Protein AF-A0A849ZXA5-F1 (afdb_monomer)

pLDDT: mean 73.69, std 18.21, range [30.47, 96.88]

Solvent-accessible surface area (backbone atoms only — not comparable to full-atom values): 19863 Å² total; per-residue (Å²): 129,68,71,66,57,56,57,54,51,54,56,53,50,53,57,48,53,52,49,52,54,53,53,62,67,62,65,43,74,65,60,56,51,53,50,54,64,71,66,57,73,83,80,83,83,85,84,90,90,90,86,86,89,88,87,89,85,89,88,73,92,74,79,79,48,75,75,51,51,68,59,58,77,55,70,88,80,72,82,86,89,81,89,79,83,90,78,82,86,82,83,77,88,85,88,86,74,91,83,82,44,68,64,59,52,50,52,52,51,48,53,52,51,52,50,53,53,49,52,54,48,51,54,63,60,70,66,47,58,62,62,52,49,52,51,52,50,52,54,49,55,52,53,50,51,52,51,51,53,51,40,53,54,49,50,58,47,48,55,51,50,51,52,54,54,57,61,48,50,58,60,48,54,52,49,45,53,48,51,54,51,50,51,53,51,45,52,51,49,53,56,51,50,52,54,50,45,54,54,48,39,72,78,39,79,83,80,58,61,63,49,58,45,47,49,53,50,48,54,56,57,51,73,72,57,84,82,89,67,53,63,68,51,49,53,50,51,50,51,50,30,53,53,60,58,48,44,62,60,50,44,51,48,44,43,64,71,47,48,45,48,42,51,62,34,41,62,26,89,47,67,91,54,6,48,52,48,40,52,50,46,47,46,44,66,67,46,44,50,57,48,52,55,49,44,51,51,51,52,50,50,51,52,47,45,44,65,73,46,52,49,55,51,50,54,51,51,51,52,52,53,52,52,51,55,50,51,54,51,54,55,60,68,74,73,115

Radius of gyration: 47.88 Å; Cα contacts (8 Å, |Δi|>4): 109; chains: 1; bounding box: 116×72×127 Å

Structure (mmCIF, N/CA/C/O backbone):
data_AF-A0A849ZXA5-F1
#
_entry.id   AF-A0A849ZXA5-F1
#
loop_
_atom_site.group_PDB
_atom_site.id
_atom_site.type_symbol
_atom_site.label_atom_id
_atom_site.label_alt_id
_atom_site.label_comp_id
_atom_site.label_asym_id
_atom_site.label_entity_id
_atom_site.label_seq_id
_atom_site.pdbx_PDB_ins_code
_atom_site.Cartn_x
_atom_site.Cartn_y
_atom_site.Cartn_z
_atom_site.occupancy
_atom_site.B_iso_or_equiv
_atom_site.auth_seq_id
_atom_site.auth_comp_id
_atom_site.auth_asym_id
_atom_site.auth_atom_id
_atom_site.pdbx_PDB_model_num
ATOM 1 N N . MET A 1 1 ? 55.926 25.623 -46.001 1.00 51.91 1 MET A N 1
ATOM 2 C CA . MET A 1 1 ? 55.152 25.669 -44.736 1.00 51.91 1 MET A CA 1
ATOM 3 C C . MET A 1 1 ? 54.055 24.598 -44.650 1.00 51.91 1 MET A C 1
ATOM 5 O O . MET A 1 1 ? 53.381 24.537 -43.635 1.00 51.91 1 MET A O 1
ATOM 9 N N . THR A 1 2 ? 53.883 23.727 -45.651 1.00 54.75 2 THR A N 1
ATOM 10 C CA . THR A 1 2 ? 52.867 22.655 -45.665 1.00 54.75 2 THR A CA 1
ATOM 11 C C . THR A 1 2 ? 53.341 21.336 -45.042 1.00 54.75 2 THR A C 1
ATOM 13 O O . THR A 1 2 ? 52.525 20.607 -44.497 1.00 54.75 2 THR A O 1
ATOM 16 N N . GLU A 1 3 ? 54.647 21.053 -45.029 1.00 53.00 3 GLU A N 1
ATOM 17 C CA . GLU A 1 3 ? 55.210 19.829 -44.420 1.00 53.00 3 GLU A CA 1
ATOM 18 C C . GLU A 1 3 ? 55.027 19.755 -42.896 1.00 53.00 3 GLU A C 1
ATOM 20 O O . GLU A 1 3 ? 54.815 18.681 -42.336 1.00 53.00 3 GLU A O 1
ATOM 25 N N . SER A 1 4 ? 55.045 20.901 -42.213 1.00 54.03 4 SER A N 1
ATOM 26 C CA . SER A 1 4 ? 54.938 20.955 -40.750 1.00 54.03 4 SER A CA 1
ATOM 27 C C . SER A 1 4 ? 53.525 20.651 -40.233 1.00 54.03 4 SER A C 1
ATOM 29 O O . SER A 1 4 ? 53.375 20.239 -39.087 1.00 54.03 4 SER A O 1
ATOM 31 N N . ALA A 1 5 ? 52.486 20.828 -41.059 1.00 55.75 5 ALA A N 1
ATOM 32 C CA . ALA A 1 5 ? 51.099 20.569 -40.665 1.00 55.75 5 ALA A CA 1
ATOM 33 C C . ALA A 1 5 ? 50.761 19.068 -40.683 1.00 55.75 5 ALA A C 1
ATOM 35 O O . ALA A 1 5 ? 50.070 18.580 -39.790 1.00 55.75 5 ALA A O 1
ATOM 36 N N . THR A 1 6 ? 51.304 18.325 -41.649 1.00 62.09 6 THR A N 1
ATOM 37 C CA . THR A 1 6 ? 51.084 16.877 -41.776 1.00 62.09 6 THR A CA 1
ATOM 38 C C . THR A 1 6 ? 51.811 16.100 -40.677 1.00 62.09 6 THR A C 1
ATOM 40 O O . THR A 1 6 ? 51.231 15.202 -40.073 1.00 62.09 6 THR A O 1
ATOM 43 N N . GLN A 1 7 ? 53.032 16.514 -40.312 1.00 62.12 7 GLN A N 1
ATOM 44 C CA . GLN A 1 7 ? 53.768 15.904 -39.195 1.00 62.12 7 GLN A CA 1
ATOM 45 C C . GLN A 1 7 ? 53.054 16.067 -37.842 1.00 62.12 7 GLN A C 1
ATOM 47 O O . GLN A 1 7 ? 53.111 15.171 -37.003 1.00 62.12 7 GLN A O 1
ATOM 52 N N . LEU A 1 8 ? 52.343 17.179 -37.626 1.00 50.12 8 LEU A N 1
ATOM 53 C CA . LEU A 1 8 ? 51.570 17.401 -36.398 1.00 50.12 8 LEU A CA 1
ATOM 54 C C . LEU A 1 8 ? 50.306 16.527 -36.322 1.00 50.12 8 LEU A C 1
ATOM 56 O O . LEU A 1 8 ? 49.910 16.129 -35.225 1.00 50.12 8 LEU A O 1
ATOM 60 N N . GLN A 1 9 ? 49.689 16.192 -37.460 1.00 67.50 9 GLN A N 1
ATOM 61 C CA . GLN A 1 9 ? 48.528 15.296 -37.498 1.00 67.50 9 GLN A CA 1
ATOM 62 C C . GLN A 1 9 ? 48.909 13.829 -37.259 1.00 67.50 9 GLN A C 1
ATOM 64 O O . GLN A 1 9 ? 48.212 13.141 -36.506 1.00 67.50 9 GLN A O 1
ATOM 69 N N . ASP A 1 10 ? 50.032 13.366 -37.812 1.00 69.25 10 ASP A N 1
ATOM 70 C CA . ASP A 1 10 ? 50.499 11.989 -37.603 1.00 69.25 10 ASP A CA 1
ATOM 71 C C . ASP A 1 10 ? 50.908 11.732 -36.144 1.00 69.25 10 ASP A C 1
ATOM 73 O O . ASP A 1 10 ? 50.522 10.714 -35.560 1.00 69.25 10 ASP A O 1
ATOM 77 N N . LEU A 1 11 ? 51.560 12.707 -35.498 1.00 66.75 11 LEU A N 1
ATOM 78 C CA . LEU A 1 11 ? 51.892 12.638 -34.069 1.00 66.75 11 LEU A CA 1
ATOM 79 C C . LEU A 1 11 ? 50.640 12.588 -33.175 1.00 66.75 11 LEU A C 1
ATOM 81 O O . LEU A 1 11 ? 50.609 11.871 -32.171 1.00 66.75 11 LEU A O 1
ATOM 85 N N . GLY A 1 12 ? 49.578 13.313 -33.544 1.00 78.50 12 GLY A N 1
ATOM 86 C CA . GLY A 1 12 ? 48.298 13.271 -32.831 1.00 78.50 12 GLY A CA 1
ATOM 87 C C . GLY A 1 12 ? 47.599 11.913 -32.942 1.00 78.50 12 GLY A C 1
ATOM 88 O O . GLY A 1 12 ? 47.017 11.427 -31.966 1.00 78.50 12 GLY A O 1
ATOM 89 N N . ARG A 1 13 ? 47.694 11.269 -34.111 1.00 73.62 13 ARG A N 1
ATOM 90 C CA . ARG A 1 13 ? 47.083 9.964 -34.382 1.00 73.62 13 ARG A CA 1
ATOM 91 C C . ARG A 1 13 ? 47.771 8.835 -33.619 1.00 73.62 13 ARG A C 1
ATOM 93 O O . ARG A 1 13 ? 47.081 8.029 -32.992 1.00 73.62 13 ARG A O 1
ATOM 100 N N . GLU A 1 14 ? 49.102 8.792 -33.606 1.00 80.06 14 GLU A N 1
ATOM 101 C CA . GLU A 1 14 ? 49.850 7.780 -32.844 1.00 80.06 14 GLU A CA 1
ATOM 102 C C . GLU A 1 14 ? 49.610 7.903 -31.334 1.00 80.06 14 GLU A C 1
ATOM 104 O O . GLU A 1 14 ? 49.386 6.898 -30.653 1.00 80.06 14 GLU A O 1
ATOM 109 N N . ALA A 1 15 ? 49.537 9.130 -30.809 1.00 78.81 15 ALA A N 1
ATOM 110 C CA . ALA A 1 15 ? 49.229 9.373 -29.399 1.00 78.81 15 ALA A CA 1
ATOM 111 C C . ALA A 1 15 ? 47.806 8.929 -29.001 1.00 78.81 15 ALA A C 1
ATOM 113 O O . ALA A 1 15 ? 47.553 8.574 -27.843 1.00 78.81 15 ALA A O 1
ATOM 114 N N . LEU A 1 16 ? 46.858 8.952 -29.943 1.00 70.00 16 LEU A N 1
ATOM 115 C CA . LEU A 1 16 ? 45.484 8.498 -29.728 1.00 70.00 16 LEU A CA 1
ATOM 116 C C . LEU A 1 16 ? 45.391 6.965 -29.784 1.00 70.00 16 LEU A C 1
ATOM 118 O O . LEU A 1 16 ? 44.787 6.359 -28.896 1.00 70.00 16 LEU A O 1
ATOM 122 N N . ILE A 1 17 ? 46.068 6.331 -30.747 1.00 77.38 17 ILE A N 1
ATOM 123 C CA . ILE A 1 17 ? 46.173 4.865 -30.846 1.00 77.38 17 ILE A CA 1
ATOM 124 C C . ILE A 1 17 ? 46.863 4.289 -29.602 1.00 77.38 17 ILE A C 1
ATOM 126 O O . ILE A 1 17 ? 46.383 3.308 -29.029 1.00 77.38 17 ILE A O 1
ATOM 130 N N . GLY A 1 18 ? 47.933 4.930 -29.121 1.00 84.44 18 GLY A N 1
ATOM 131 C CA . GLY A 1 18 ? 48.616 4.544 -27.886 1.00 84.44 18 GLY A CA 1
ATOM 132 C C . GLY A 1 18 ? 47.693 4.587 -26.664 1.00 84.44 18 GLY A C 1
ATOM 133 O O . GLY A 1 18 ? 47.656 3.634 -25.884 1.00 84.44 18 GLY A O 1
ATOM 134 N N . ARG A 1 19 ? 46.872 5.640 -26.534 1.00 70.56 19 ARG A N 1
ATOM 135 C CA . ARG A 1 19 ? 45.887 5.765 -25.445 1.00 70.56 19 ARG A CA 1
ATOM 136 C C . ARG A 1 19 ? 44.775 4.722 -25.517 1.00 70.56 19 ARG A C 1
ATOM 138 O O . ARG A 1 19 ? 44.443 4.146 -24.486 1.00 70.56 19 ARG A O 1
ATOM 145 N N . LEU A 1 20 ? 44.223 4.445 -26.699 1.00 69.81 20 LEU A N 1
ATOM 146 C CA . LEU A 1 20 ? 43.194 3.409 -26.864 1.00 69.81 20 LEU A CA 1
ATOM 147 C C . LEU A 1 20 ? 43.744 2.014 -26.558 1.00 69.81 20 LEU A C 1
ATOM 149 O O . LEU A 1 20 ? 43.102 1.239 -25.856 1.00 69.81 20 LEU A O 1
ATOM 153 N N . THR A 1 21 ? 44.964 1.721 -27.007 1.00 76.75 21 THR A N 1
ATOM 154 C CA . THR A 1 21 ? 45.622 0.430 -26.761 1.00 76.75 21 THR A CA 1
ATOM 155 C C . THR A 1 21 ? 45.953 0.239 -25.279 1.00 76.75 21 THR A C 1
ATOM 157 O O . THR A 1 21 ? 45.785 -0.855 -24.744 1.00 76.75 21 THR A O 1
ATOM 160 N N . ALA A 1 22 ? 46.373 1.303 -24.585 1.00 69.75 22 ALA A N 1
ATOM 161 C CA . ALA A 1 22 ? 46.591 1.280 -23.140 1.00 69.75 22 ALA A CA 1
ATOM 162 C C . ALA A 1 22 ? 45.277 1.096 -22.360 1.00 69.75 22 ALA A C 1
ATOM 164 O O . ALA A 1 22 ? 45.235 0.325 -21.407 1.00 69.75 22 ALA A O 1
ATOM 165 N N . ARG A 1 23 ? 44.188 1.742 -22.798 1.00 57.06 23 ARG A N 1
ATOM 166 C CA . ARG A 1 23 ? 42.865 1.633 -22.164 1.00 57.06 23 ARG A CA 1
ATOM 167 C C . ARG A 1 23 ? 42.228 0.256 -22.378 1.00 57.06 23 ARG A C 1
ATOM 169 O O . ARG A 1 23 ? 41.637 -0.281 -21.455 1.00 57.06 23 ARG A O 1
ATOM 176 N N . LEU A 1 24 ? 42.430 -0.351 -23.550 1.00 60.81 24 LEU A N 1
ATOM 177 C CA . LEU A 1 24 ? 42.014 -1.729 -23.844 1.00 60.81 24 LEU A CA 1
ATOM 178 C C . LEU A 1 24 ? 42.812 -2.783 -23.063 1.00 60.81 24 LEU A C 1
ATOM 180 O O . LEU A 1 24 ? 42.307 -3.874 -22.834 1.00 60.81 24 LEU A O 1
ATOM 184 N N . ARG A 1 25 ? 44.046 -2.471 -22.649 1.00 60.84 25 ARG A N 1
ATOM 185 C CA . ARG A 1 25 ? 44.849 -3.334 -21.765 1.00 60.84 25 ARG A CA 1
ATOM 186 C C . ARG A 1 25 ? 44.498 -3.190 -20.283 1.00 60.84 25 ARG A C 1
ATOM 188 O O . ARG A 1 25 ? 44.873 -4.062 -19.513 1.00 60.84 25 ARG A O 1
ATOM 195 N N . LEU A 1 26 ? 43.824 -2.103 -19.905 1.00 52.78 26 LEU A N 1
ATOM 196 C CA . LEU A 1 26 ? 43.366 -1.828 -18.539 1.00 52.78 26 LEU A CA 1
ATOM 197 C C . LEU A 1 26 ? 41.954 -2.357 -18.249 1.00 52.78 26 LEU A C 1
ATOM 199 O O . LEU A 1 26 ? 41.560 -2.351 -17.089 1.00 52.78 26 LEU A O 1
ATOM 203 N N . LEU A 1 27 ? 41.208 -2.815 -19.265 1.00 57.53 27 LEU A N 1
ATOM 204 C CA . LEU A 1 27 ? 40.002 -3.623 -19.055 1.00 57.53 27 LEU A CA 1
ATOM 205 C C . LEU A 1 27 ? 40.453 -4.997 -18.540 1.00 57.53 27 LEU A C 1
ATOM 207 O O . LEU A 1 27 ? 40.819 -5.884 -19.313 1.00 57.53 27 LEU A O 1
ATOM 211 N N . ASP A 1 28 ? 40.544 -5.092 -17.221 1.00 62.12 28 ASP A N 1
ATOM 212 C CA . ASP A 1 28 ? 41.138 -6.201 -16.487 1.00 62.12 28 ASP A CA 1
ATOM 213 C C . ASP A 1 28 ? 40.241 -7.449 -16.547 1.00 62.12 28 ASP A C 1
ATOM 215 O O . ASP A 1 28 ? 39.010 -7.353 -16.591 1.00 62.12 28 ASP A O 1
ATOM 219 N N . ASP A 1 29 ? 40.843 -8.640 -16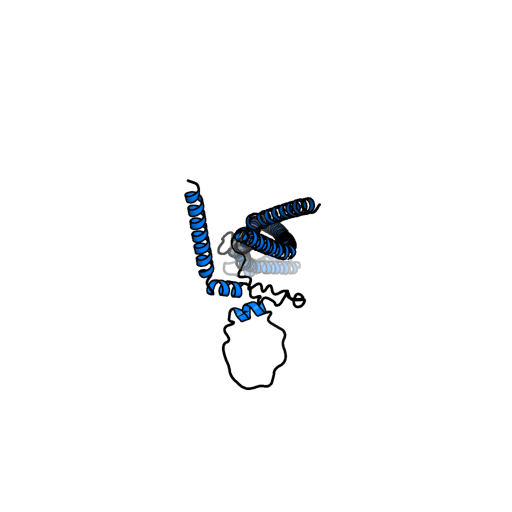.501 1.00 56.28 29 ASP A N 1
ATOM 220 C CA . ASP A 1 29 ? 40.113 -9.921 -16.523 1.00 56.28 29 ASP A CA 1
ATOM 221 C C . ASP A 1 29 ? 39.142 -10.038 -15.321 1.00 56.28 29 ASP A C 1
ATOM 223 O O . ASP A 1 29 ? 38.147 -10.766 -15.371 1.00 56.28 29 ASP A O 1
ATOM 227 N N . ALA A 1 30 ? 39.379 -9.251 -14.265 1.00 53.09 30 ALA A N 1
ATOM 228 C CA . ALA A 1 30 ? 38.501 -9.099 -13.108 1.00 53.09 30 ALA A CA 1
ATOM 229 C C . ALA A 1 30 ? 37.166 -8.395 -13.429 1.00 53.09 30 ALA A C 1
ATOM 231 O O . ALA A 1 30 ? 36.128 -8.791 -12.894 1.00 53.09 30 ALA A O 1
ATOM 232 N N . GLU A 1 31 ? 37.153 -7.390 -14.314 1.00 59.12 31 GLU A N 1
ATOM 233 C CA . GLU A 1 31 ? 35.910 -6.715 -14.723 1.00 59.12 31 GLU A CA 1
ATOM 234 C C . GLU A 1 31 ? 35.068 -7.616 -15.633 1.00 59.12 31 GLU A C 1
ATOM 236 O O . GLU A 1 31 ? 33.840 -7.647 -15.519 1.00 59.12 31 GLU A O 1
ATOM 241 N N . LEU A 1 32 ? 35.725 -8.420 -16.477 1.00 57.72 32 LEU A N 1
ATOM 242 C CA . LEU A 1 32 ? 35.068 -9.433 -17.305 1.00 57.72 32 LEU A CA 1
ATOM 243 C C . LEU A 1 32 ? 34.464 -10.561 -16.453 1.00 57.72 32 LEU A C 1
ATOM 245 O O . LEU A 1 32 ? 33.323 -10.957 -16.694 1.00 57.72 32 LEU A O 1
ATOM 249 N N . ALA A 1 33 ? 35.163 -11.012 -15.407 1.00 69.25 33 ALA A N 1
ATOM 250 C CA . ALA A 1 33 ? 34.633 -11.988 -14.453 1.00 69.25 33 ALA A CA 1
ATOM 251 C C . ALA A 1 33 ? 33.444 -11.435 -13.642 1.00 69.25 33 ALA A C 1
ATOM 253 O O . ALA A 1 33 ? 32.471 -12.149 -13.390 1.00 69.25 33 ALA A O 1
ATOM 254 N N . ALA A 1 34 ? 33.478 -10.151 -13.270 1.00 63.38 34 ALA A N 1
ATOM 255 C CA . ALA A 1 34 ? 32.364 -9.494 -12.585 1.00 63.38 34 ALA A CA 1
ATOM 256 C C . ALA A 1 34 ? 31.115 -9.372 -13.481 1.00 63.38 34 ALA A C 1
ATOM 258 O O . ALA A 1 34 ? 29.988 -9.526 -13.003 1.00 63.38 34 ALA A O 1
ATOM 259 N N . LEU A 1 35 ? 31.308 -9.143 -14.784 1.00 60.19 35 LEU A N 1
ATOM 260 C CA . LEU A 1 35 ? 30.239 -9.108 -15.787 1.00 60.19 35 LEU A CA 1
ATOM 261 C C . LEU A 1 35 ? 29.618 -10.491 -16.030 1.00 60.19 35 LEU A C 1
ATOM 263 O O . LEU A 1 35 ? 28.394 -10.602 -16.135 1.00 60.19 35 LEU A O 1
ATOM 267 N N . GLU A 1 36 ? 30.429 -11.549 -16.054 1.00 69.88 36 GLU A N 1
ATOM 268 C CA . GLU A 1 36 ? 29.955 -12.934 -16.191 1.00 69.88 36 GLU A CA 1
ATOM 269 C C . GLU A 1 36 ? 29.162 -13.392 -14.955 1.00 69.88 36 GLU A C 1
ATOM 271 O O . GLU A 1 36 ? 28.100 -14.005 -15.079 1.00 69.88 36 GLU A O 1
ATOM 276 N N . LEU A 1 37 ? 29.603 -13.012 -13.750 1.00 70.69 37 LEU A N 1
ATOM 277 C CA . LEU A 1 37 ? 28.881 -13.323 -12.513 1.00 70.69 37 LEU A CA 1
ATOM 278 C C . LEU A 1 37 ? 27.504 -12.639 -12.455 1.00 70.69 37 LEU A C 1
ATOM 280 O O . LEU A 1 37 ? 26.548 -13.208 -11.932 1.00 70.69 37 LEU A O 1
ATOM 284 N N . ARG A 1 38 ? 27.397 -11.423 -13.007 1.00 63.12 38 ARG A N 1
ATOM 285 C CA . ARG A 1 38 ? 26.174 -10.605 -12.985 1.00 63.12 38 ARG A CA 1
ATOM 286 C C . ARG A 1 38 ? 25.167 -10.986 -14.079 1.00 63.12 38 ARG A C 1
ATOM 288 O O . ARG A 1 38 ? 23.991 -10.660 -13.955 1.00 63.12 38 ARG A O 1
ATOM 295 N N . THR A 1 39 ? 25.607 -11.681 -15.129 1.00 65.94 39 THR A N 1
ATOM 296 C CA . THR A 1 39 ? 24.760 -12.114 -16.259 1.00 65.94 39 THR A CA 1
ATOM 297 C C . THR A 1 39 ? 24.349 -13.583 -16.192 1.00 65.94 39 THR A C 1
ATOM 299 O O . THR A 1 39 ? 23.534 -14.032 -17.000 1.00 65.94 39 THR A O 1
ATOM 302 N N . ARG A 1 40 ? 24.856 -14.341 -15.212 1.00 60.16 40 ARG A N 1
ATOM 303 C CA . ARG A 1 40 ? 24.471 -15.737 -15.006 1.00 60.16 40 ARG A CA 1
ATOM 304 C C . ARG A 1 40 ? 23.007 -15.819 -14.537 1.00 60.16 40 ARG A C 1
ATOM 306 O O . ARG A 1 40 ? 22.690 -15.292 -13.471 1.00 60.16 40 ARG A O 1
ATOM 313 N N . PRO A 1 41 ? 22.105 -16.483 -15.285 1.00 48.47 41 PRO A N 1
ATOM 314 C CA . PRO A 1 41 ? 20.722 -16.649 -14.851 1.00 48.47 41 PRO A CA 1
ATOM 315 C C . PRO A 1 41 ? 20.662 -17.517 -13.581 1.00 48.47 41 PRO A C 1
ATOM 317 O O . PRO A 1 41 ? 21.483 -18.433 -13.434 1.00 48.47 41 PRO A O 1
ATOM 320 N N . PRO A 1 42 ? 19.712 -17.269 -12.658 1.00 49.31 42 PRO A N 1
ATOM 321 C CA . PRO A 1 42 ? 19.546 -18.106 -11.479 1.00 49.31 42 PRO A CA 1
ATOM 322 C C . PRO A 1 42 ? 19.210 -19.530 -11.925 1.00 49.31 42 PRO A C 1
ATOM 324 O O . PRO A 1 42 ? 18.270 -19.753 -12.690 1.00 49.31 42 PRO A O 1
ATOM 327 N N . ALA A 1 43 ? 20.014 -20.495 -11.477 1.00 46.50 43 ALA A N 1
ATOM 328 C CA . ALA A 1 43 ? 19.772 -21.902 -11.742 1.00 46.50 43 ALA A CA 1
ATOM 329 C C . ALA A 1 43 ? 18.402 -22.280 -11.166 1.00 46.50 43 ALA A C 1
ATOM 331 O O . ALA A 1 43 ? 18.181 -22.181 -9.959 1.00 46.50 43 ALA A O 1
ATOM 332 N N . LEU A 1 44 ? 17.480 -22.685 -12.040 1.00 42.06 44 LEU A N 1
ATOM 333 C CA . LEU A 1 44 ? 16.189 -23.225 -11.640 1.00 42.06 44 LEU A CA 1
ATOM 334 C C . LEU A 1 44 ? 16.434 -24.507 -10.841 1.00 42.06 44 LEU A C 1
ATOM 336 O O . LEU A 1 44 ? 16.851 -25.531 -11.382 1.00 42.06 44 LEU A O 1
ATOM 340 N N . ALA A 1 45 ? 16.204 -24.422 -9.535 1.00 43.84 45 ALA A N 1
ATOM 341 C CA . ALA A 1 45 ? 16.116 -25.575 -8.665 1.00 43.84 45 ALA A CA 1
ATOM 342 C C . ALA A 1 45 ? 14.813 -26.333 -8.965 1.00 43.84 45 ALA A C 1
ATOM 344 O O . ALA A 1 45 ? 13.730 -25.759 -8.878 1.00 43.84 45 ALA A O 1
ATOM 345 N N . GLY A 1 46 ? 14.938 -27.630 -9.257 1.00 39.41 46 GLY A N 1
ATOM 346 C CA . GLY A 1 46 ? 13.873 -28.611 -9.042 1.00 39.41 46 GLY A CA 1
ATOM 347 C C . GLY A 1 46 ? 13.282 -29.269 -10.290 1.00 39.41 46 GLY A C 1
ATOM 348 O O . GLY A 1 46 ? 12.283 -28.804 -10.824 1.00 39.41 46 GLY A O 1
ATOM 349 N N . SER A 1 47 ? 13.831 -30.427 -10.666 1.00 34.41 47 SER A N 1
ATOM 350 C CA . SER A 1 47 ? 13.032 -31.633 -10.939 1.00 34.41 47 SER A CA 1
ATOM 351 C C . SER A 1 47 ? 13.951 -32.858 -10.954 1.00 34.41 47 SER A C 1
ATOM 353 O O . SER A 1 47 ? 14.887 -32.938 -11.745 1.00 34.41 47 SER A O 1
ATOM 355 N N . ASP A 1 48 ? 13.666 -33.782 -10.043 1.00 39.44 48 ASP A N 1
ATOM 356 C CA . ASP A 1 48 ? 14.441 -34.964 -9.668 1.00 39.44 48 ASP A CA 1
ATOM 357 C C . ASP A 1 48 ? 14.477 -36.117 -10.691 1.00 39.44 48 ASP A C 1
ATOM 359 O O . ASP A 1 48 ? 13.575 -36.280 -11.512 1.00 39.44 48 ASP A O 1
ATOM 363 N N . ALA A 1 49 ? 15.478 -36.985 -10.457 1.00 37.44 49 ALA A N 1
ATOM 364 C CA . ALA A 1 49 ? 15.451 -38.459 -10.503 1.00 37.44 49 ALA A CA 1
ATOM 365 C C . ALA A 1 49 ? 16.259 -39.167 -11.615 1.00 37.44 49 ALA A C 1
ATOM 367 O O . ALA A 1 49 ? 15.739 -39.466 -12.685 1.00 37.44 49 ALA A O 1
ATOM 368 N N . ALA A 1 50 ? 17.515 -39.534 -11.297 1.00 34.56 50 ALA A N 1
ATOM 369 C CA . ALA A 1 50 ? 18.015 -40.927 -11.216 1.00 34.56 50 ALA A CA 1
ATOM 370 C C . ALA A 1 50 ? 19.567 -40.993 -11.224 1.00 34.56 50 ALA A C 1
ATOM 372 O O . ALA A 1 50 ? 20.218 -40.497 -12.136 1.00 34.56 50 ALA A O 1
ATOM 373 N N . SER A 1 51 ? 20.150 -41.668 -10.228 1.00 35.44 51 SER A N 1
ATOM 374 C CA . SER A 1 51 ? 21.574 -42.059 -10.098 1.00 35.44 51 SER A CA 1
ATOM 375 C C . SER A 1 51 ? 21.639 -43.562 -9.751 1.00 35.44 51 SER A C 1
ATOM 377 O O . SER A 1 51 ? 20.637 -44.060 -9.234 1.00 35.44 51 SER A O 1
ATOM 379 N N . PRO A 1 52 ? 22.796 -44.269 -9.777 1.00 65.69 52 PRO A N 1
ATOM 380 C CA . PRO A 1 52 ? 23.992 -44.222 -10.645 1.00 65.69 52 PRO A CA 1
ATOM 381 C C . PRO A 1 52 ? 24.418 -45.668 -11.098 1.00 65.69 52 PRO A C 1
ATOM 383 O O . PRO A 1 52 ? 23.628 -46.599 -10.938 1.00 65.69 52 PRO A O 1
ATOM 386 N N . PRO A 1 53 ? 25.637 -45.918 -11.645 1.00 42.53 53 PRO A N 1
ATOM 387 C CA . PRO A 1 53 ? 26.752 -46.265 -10.742 1.00 42.53 53 PRO A CA 1
ATOM 388 C C . PRO A 1 53 ? 28.155 -45.704 -11.132 1.00 42.53 53 PRO A C 1
ATOM 390 O O . PRO A 1 53 ? 28.341 -45.248 -12.259 1.00 42.53 53 PRO A O 1
ATOM 393 N N . PRO A 1 54 ? 29.144 -45.739 -10.201 1.00 55.88 54 PRO A N 1
ATOM 394 C CA . PRO A 1 54 ? 30.510 -45.181 -10.334 1.00 55.88 54 PRO A CA 1
ATOM 395 C C . PRO A 1 54 ? 31.599 -46.309 -10.300 1.00 55.88 54 PRO A C 1
ATOM 397 O O . PRO A 1 54 ? 31.202 -47.470 -10.423 1.00 55.88 54 PRO A O 1
ATOM 400 N N . PRO A 1 55 ? 32.920 -46.092 -10.026 1.00 60.91 55 PRO A N 1
ATOM 401 C CA . PRO A 1 55 ? 33.761 -44.873 -9.995 1.00 60.91 55 PRO A CA 1
ATOM 402 C C . PRO A 1 55 ? 35.149 -44.970 -10.719 1.00 60.91 55 PRO A C 1
ATOM 404 O O . PRO A 1 55 ? 35.648 -46.055 -11.006 1.00 60.91 55 PRO A O 1
ATOM 407 N N . SER A 1 56 ? 35.814 -43.797 -10.810 1.00 40.00 56 SER A N 1
ATOM 408 C CA . SER A 1 56 ? 37.284 -43.524 -10.761 1.00 40.00 56 SER A CA 1
ATOM 409 C C . SER A 1 56 ? 38.102 -43.382 -12.068 1.00 40.00 56 SER A C 1
ATOM 411 O O . SER A 1 56 ? 37.845 -44.102 -13.026 1.00 40.00 56 SER A O 1
ATOM 413 N N . PRO A 1 57 ? 39.232 -42.622 -12.061 1.00 46.91 57 PRO A N 1
ATOM 414 C CA . PRO A 1 57 ? 39.466 -41.300 -11.444 1.00 46.91 57 PRO A CA 1
ATOM 415 C C . PRO A 1 57 ? 40.293 -40.308 -12.328 1.00 46.91 57 PRO A C 1
ATOM 417 O O . PRO A 1 57 ? 40.938 -40.701 -13.293 1.00 46.91 57 PRO A O 1
ATOM 420 N N . ALA A 1 58 ? 40.365 -39.051 -11.858 1.00 33.88 58 ALA A N 1
ATOM 421 C CA . ALA A 1 58 ? 41.433 -38.041 -12.036 1.00 33.88 58 ALA A CA 1
ATOM 422 C C . ALA A 1 58 ? 41.411 -37.017 -13.207 1.00 33.88 58 ALA A C 1
ATOM 424 O O . ALA A 1 58 ? 41.142 -37.335 -14.359 1.00 33.88 58 ALA A O 1
ATOM 425 N N . HIS A 1 59 ? 41.850 -35.800 -12.823 1.00 33.97 59 HIS A N 1
ATOM 426 C CA . HIS A 1 59 ? 42.148 -34.559 -13.570 1.00 33.97 59 HIS A CA 1
ATOM 427 C C . HIS A 1 59 ? 40.929 -33.652 -13.810 1.00 33.97 59 HIS A C 1
ATOM 429 O O . HIS A 1 59 ? 39.952 -34.061 -14.413 1.00 33.97 59 HIS A O 1
ATOM 435 N N . GLY A 1 60 ? 40.863 -32.410 -13.335 1.00 33.75 60 GLY A N 1
ATOM 436 C CA . GLY A 1 60 ? 41.892 -31.418 -13.028 1.00 33.75 60 GLY A CA 1
ATOM 437 C C . GLY A 1 60 ? 41.323 -30.077 -13.507 1.00 33.75 60 GLY A C 1
ATOM 438 O O . GLY A 1 60 ? 40.780 -30.014 -14.607 1.00 33.75 60 GLY A O 1
ATOM 439 N N . GLU A 1 61 ? 41.352 -29.050 -12.660 1.00 45.28 61 GLU A N 1
ATOM 440 C CA . GLU A 1 61 ? 40.760 -27.731 -12.908 1.00 45.28 61 GLU A CA 1
ATOM 441 C C . GLU A 1 61 ? 41.190 -27.150 -14.264 1.00 45.28 61 GLU A C 1
ATOM 443 O O . GLU A 1 61 ? 42.355 -26.827 -14.492 1.00 45.28 61 GLU A O 1
ATOM 448 N N . GLY A 1 62 ? 40.231 -27.018 -15.181 1.00 36.81 62 GLY A N 1
ATOM 449 C CA . GLY A 1 62 ? 40.422 -26.348 -16.458 1.00 36.81 62 GLY A CA 1
ATOM 450 C C . GLY A 1 62 ? 39.955 -24.903 -16.363 1.00 36.81 62 GLY A C 1
ATOM 451 O O . GLY A 1 62 ? 38.772 -24.630 -16.551 1.00 36.81 62 GLY A O 1
ATOM 452 N N . MET A 1 63 ? 40.878 -23.972 -16.110 1.00 44.19 63 MET A N 1
ATOM 453 C CA . MET A 1 63 ? 40.662 -22.569 -16.463 1.00 44.19 63 MET A CA 1
ATOM 454 C C . MET A 1 63 ? 40.349 -22.493 -17.961 1.00 44.19 63 MET A C 1
ATOM 456 O O . MET A 1 63 ? 41.157 -22.892 -18.805 1.00 44.19 63 MET A O 1
ATOM 460 N N . VAL A 1 64 ? 39.163 -21.984 -18.290 1.00 46.69 64 VAL A N 1
ATOM 461 C CA . VAL A 1 64 ? 38.735 -21.727 -19.665 1.00 46.69 64 VAL A CA 1
ATOM 462 C C . VAL A 1 64 ? 39.627 -20.617 -20.217 1.00 46.69 64 VAL A C 1
ATOM 464 O O . VAL A 1 64 ? 39.451 -19.438 -19.934 1.00 46.69 64 VAL A O 1
ATOM 467 N N . THR A 1 65 ? 40.640 -20.993 -20.993 1.00 57.69 65 THR A N 1
ATOM 468 C CA . THR A 1 65 ? 41.504 -20.028 -21.682 1.00 57.69 65 THR A CA 1
ATOM 469 C C . THR A 1 65 ? 40.695 -19.287 -22.752 1.00 57.69 65 THR A C 1
ATOM 471 O O . THR A 1 65 ? 39.796 -19.863 -23.363 1.00 57.69 65 THR A O 1
ATOM 474 N N . ARG A 1 66 ? 41.046 -18.023 -23.045 1.00 48.53 66 ARG A N 1
ATOM 475 C CA . ARG A 1 66 ? 40.426 -17.138 -24.068 1.00 48.53 66 ARG A CA 1
ATOM 476 C C . ARG A 1 66 ? 39.995 -17.830 -25.378 1.00 48.53 66 ARG A C 1
ATOM 478 O O . ARG A 1 66 ? 39.008 -17.435 -25.988 1.00 48.53 66 ARG A O 1
ATOM 485 N N . ARG A 1 67 ? 40.715 -18.869 -25.825 1.00 50.88 67 ARG A N 1
ATOM 486 C CA . ARG A 1 67 ? 40.401 -19.652 -27.041 1.00 50.88 67 ARG A CA 1
ATOM 487 C C . ARG A 1 67 ? 39.185 -20.575 -26.912 1.00 50.88 67 ARG A C 1
ATOM 489 O O . ARG A 1 67 ? 38.584 -20.916 -27.925 1.00 50.88 67 ARG A O 1
ATOM 496 N N . GLN A 1 68 ? 38.842 -20.993 -25.702 1.00 52.09 68 GLN A N 1
ATOM 497 C CA . GLN A 1 68 ? 37.702 -21.859 -25.426 1.00 52.09 68 GLN A CA 1
ATOM 498 C C . GLN A 1 68 ? 36.435 -21.026 -25.173 1.00 52.09 68 GLN A C 1
ATOM 500 O O . GLN A 1 68 ? 35.380 -21.404 -25.666 1.00 52.09 68 GLN A O 1
ATOM 505 N N . PHE A 1 69 ? 36.572 -19.821 -24.598 1.00 47.91 69 PHE A N 1
ATOM 506 C CA . PHE A 1 69 ? 35.491 -18.826 -24.510 1.00 47.91 69 PHE A CA 1
ATOM 507 C C . PHE A 1 69 ? 35.042 -18.314 -25.892 1.00 47.91 69 PHE A C 1
ATOM 509 O O . PHE A 1 69 ? 33.849 -18.274 -26.182 1.00 47.91 69 PHE A O 1
ATOM 516 N N . LEU A 1 70 ? 35.986 -18.035 -26.802 1.00 49.84 70 LEU A N 1
ATOM 517 C CA . LEU A 1 70 ? 35.668 -17.655 -28.190 1.00 49.84 70 LEU A CA 1
ATOM 518 C C . LEU A 1 70 ? 35.083 -18.802 -29.034 1.00 49.84 70 LEU A C 1
ATOM 520 O O . LEU A 1 70 ? 34.571 -18.559 -30.122 1.00 49.84 70 LEU A O 1
ATOM 524 N N . ARG A 1 71 ? 35.140 -20.051 -28.553 1.00 47.75 71 ARG A N 1
ATOM 525 C CA . ARG A 1 71 ? 34.462 -21.192 -29.188 1.00 47.75 71 ARG A CA 1
ATOM 526 C C . ARG A 1 71 ? 33.047 -21.409 -28.657 1.00 47.75 71 ARG A C 1
ATOM 528 O O . ARG A 1 71 ? 32.217 -21.918 -29.400 1.00 47.75 71 ARG A O 1
ATOM 535 N N . THR A 1 72 ? 32.756 -21.025 -27.415 1.00 45.75 72 THR A N 1
ATOM 536 C CA . THR A 1 72 ? 31.438 -21.232 -26.792 1.00 45.75 72 THR A CA 1
ATOM 537 C C . THR A 1 72 ? 30.481 -20.050 -26.959 1.00 45.75 72 THR A C 1
ATOM 539 O O . THR A 1 72 ? 29.273 -20.265 -26.959 1.00 45.75 72 THR A O 1
ATOM 542 N N . SER A 1 73 ? 30.968 -18.825 -27.192 1.00 43.69 73 SER A N 1
ATOM 543 C CA . SER A 1 73 ? 30.106 -17.665 -27.503 1.00 43.69 73 SER A CA 1
ATOM 544 C C . SER A 1 73 ? 29.616 -17.604 -28.961 1.00 43.69 73 SER A C 1
ATOM 546 O O . SER A 1 73 ? 28.823 -16.735 -29.310 1.00 43.69 73 SER A O 1
ATOM 548 N N . LEU A 1 74 ? 29.990 -18.579 -29.795 1.00 44.28 74 LEU A N 1
ATOM 549 C CA . LEU A 1 74 ? 29.414 -18.829 -31.126 1.00 44.28 74 LEU A CA 1
ATOM 550 C C . LEU A 1 74 ? 28.305 -19.905 -31.088 1.00 44.28 74 LEU A C 1
ATOM 552 O O . LEU A 1 74 ? 28.100 -20.631 -32.056 1.00 44.28 74 LEU A O 1
ATOM 556 N N . GLY A 1 75 ? 27.607 -20.043 -29.955 1.00 43.47 75 GLY A N 1
ATOM 557 C CA . GLY A 1 75 ? 26.690 -21.157 -29.679 1.00 43.47 75 GLY A CA 1
ATOM 558 C C . GLY A 1 75 ? 25.188 -20.918 -29.883 1.00 43.47 75 GLY A C 1
ATOM 559 O O . GLY A 1 75 ? 24.437 -21.883 -29.801 1.00 43.47 75 GLY A O 1
ATOM 560 N N . VAL A 1 76 ? 24.713 -19.693 -30.156 1.00 41.88 76 VAL A N 1
ATOM 561 C CA . VAL A 1 76 ? 23.268 -19.425 -30.418 1.00 41.88 76 VAL A CA 1
ATOM 562 C C . VAL A 1 76 ? 23.033 -18.610 -31.705 1.00 41.88 76 VAL A C 1
ATOM 564 O O . VAL A 1 76 ? 21.936 -18.148 -31.983 1.00 41.88 76 VAL A O 1
ATOM 567 N N . GLY A 1 77 ? 24.038 -18.485 -32.573 1.00 36.72 77 GLY A N 1
ATOM 568 C CA . GLY A 1 77 ? 23.883 -17.727 -33.821 1.00 36.72 77 GLY A CA 1
ATOM 569 C C . GLY A 1 77 ? 24.878 -18.084 -34.914 1.00 36.72 77 GLY A C 1
ATOM 570 O O . GLY A 1 77 ? 25.292 -17.209 -35.660 1.00 36.72 77 GLY A O 1
ATOM 571 N N . ALA A 1 78 ? 25.293 -19.349 -34.996 1.00 34.59 78 ALA A N 1
ATOM 572 C CA . ALA A 1 78 ? 26.130 -19.848 -36.082 1.00 34.59 78 ALA A CA 1
ATOM 573 C C . ALA A 1 78 ? 25.443 -21.037 -36.764 1.00 34.59 78 ALA A C 1
ATOM 575 O O . ALA A 1 78 ? 25.814 -22.194 -36.575 1.00 34.59 78 ALA A O 1
ATOM 576 N N . LEU A 1 79 ? 24.435 -20.739 -37.583 1.00 37.12 79 LEU A N 1
ATOM 577 C CA . LEU A 1 79 ? 24.052 -21.607 -38.690 1.00 37.12 79 LEU A CA 1
ATOM 578 C C . LEU A 1 79 ? 24.274 -20.841 -39.990 1.00 37.12 79 LEU A C 1
ATOM 580 O O . LEU A 1 79 ? 23.530 -19.927 -40.322 1.00 37.12 79 LEU A O 1
ATOM 584 N N . GLY A 1 80 ? 25.313 -21.267 -40.706 1.00 34.25 80 GLY A N 1
ATOM 585 C CA . GLY A 1 80 ? 25.592 -20.882 -42.082 1.00 34.25 80 GLY A CA 1
ATOM 586 C C . GLY A 1 80 ? 26.587 -19.740 -42.204 1.00 34.25 80 GLY A C 1
ATOM 587 O O . GLY A 1 80 ? 26.196 -18.589 -42.169 1.00 34.25 80 GLY A O 1
ATOM 588 N N . LEU A 1 81 ? 27.870 -20.074 -42.358 1.00 36.25 81 LEU A N 1
ATOM 589 C CA . LEU A 1 81 ? 28.718 -19.645 -43.480 1.00 36.25 81 LEU A CA 1
ATOM 590 C C . LEU A 1 81 ? 30.116 -20.254 -43.283 1.00 36.25 81 LEU A C 1
ATOM 592 O O . LEU A 1 81 ? 31.104 -19.590 -42.984 1.00 36.25 81 LEU A O 1
ATOM 596 N N . ALA A 1 82 ? 30.189 -21.569 -43.466 1.00 43.22 82 ALA A N 1
ATOM 597 C CA . ALA A 1 82 ? 31.404 -22.207 -43.937 1.00 43.22 82 ALA A CA 1
ATOM 598 C C . ALA A 1 82 ? 31.064 -22.907 -45.256 1.00 43.22 82 ALA A C 1
ATOM 600 O O . ALA A 1 82 ? 30.006 -23.514 -45.373 1.00 43.22 82 ALA A O 1
ATOM 601 N N . THR A 1 83 ? 32.006 -22.805 -46.195 1.00 44.72 83 THR A N 1
ATOM 602 C CA . THR A 1 83 ? 32.102 -23.460 -47.510 1.00 44.72 83 THR A CA 1
ATOM 603 C C . THR A 1 83 ? 31.361 -22.830 -48.695 1.00 44.72 83 THR A C 1
ATOM 605 O O . THR A 1 83 ? 30.341 -23.346 -49.126 1.00 44.72 83 THR A O 1
ATOM 608 N N . THR A 1 84 ? 32.000 -21.845 -49.338 1.00 35.12 84 THR A N 1
ATOM 609 C CA . THR A 1 84 ? 32.345 -21.936 -50.774 1.00 35.12 84 THR A CA 1
ATOM 610 C C . THR A 1 84 ? 33.589 -21.092 -51.083 1.00 35.12 84 THR A C 1
ATOM 612 O O . THR A 1 84 ? 33.579 -19.895 -50.835 1.00 35.12 84 THR A O 1
ATOM 615 N N . ALA A 1 85 ? 34.631 -21.757 -51.603 1.00 33.56 85 ALA A N 1
ATOM 616 C CA . ALA A 1 85 ? 35.719 -21.272 -52.471 1.00 33.56 85 ALA A CA 1
ATOM 617 C C . ALA A 1 85 ? 36.281 -19.853 -52.202 1.00 33.56 85 ALA A C 1
ATOM 619 O O . ALA A 1 85 ? 35.655 -18.844 -52.478 1.00 33.56 85 ALA A O 1
ATOM 620 N N . GLY A 1 86 ? 37.504 -19.689 -51.704 1.00 36.00 86 GLY A N 1
ATOM 621 C CA . GLY A 1 86 ? 38.699 -20.085 -52.443 1.00 36.00 86 GLY A CA 1
ATOM 622 C C . GLY A 1 86 ? 39.126 -18.991 -53.424 1.00 36.00 86 GLY A C 1
ATOM 623 O O . GLY A 1 86 ? 39.014 -19.193 -54.621 1.00 36.00 86 GLY A O 1
ATOM 624 N N . VAL A 1 87 ? 39.656 -17.868 -52.928 1.00 30.47 87 VAL A N 1
ATOM 625 C CA . VAL A 1 87 ? 40.624 -17.056 -53.682 1.00 30.47 87 VAL A CA 1
ATOM 626 C C . VAL A 1 87 ? 41.676 -16.555 -52.698 1.00 30.47 87 VAL A C 1
ATOM 628 O O . VAL A 1 87 ? 41.507 -15.548 -52.016 1.00 30.47 87 VAL A O 1
ATOM 631 N N . GLY A 1 88 ? 42.768 -17.309 -52.593 1.00 35.81 88 GLY A N 1
ATOM 632 C CA . GLY A 1 88 ? 44.020 -16.761 -52.100 1.00 35.81 88 GLY A CA 1
ATOM 633 C C . GLY A 1 88 ? 44.586 -15.834 -53.168 1.00 35.81 88 GLY A C 1
ATOM 634 O O . GLY A 1 88 ? 44.777 -16.259 -54.303 1.00 35.81 88 GLY A O 1
ATOM 635 N N . TYR A 1 89 ? 44.873 -14.585 -52.815 1.00 38.97 89 TYR A N 1
ATOM 636 C CA . TYR A 1 89 ? 45.740 -13.750 -53.638 1.00 38.97 89 TYR A CA 1
ATOM 637 C C . TYR A 1 89 ? 47.173 -13.889 -53.136 1.00 38.97 89 TYR A C 1
ATOM 639 O O . TYR A 1 89 ? 47.628 -13.178 -52.244 1.00 38.97 89 TYR A O 1
ATOM 647 N N . ALA A 1 90 ? 47.873 -14.851 -53.735 1.00 43.22 90 ALA A N 1
ATOM 648 C CA . ALA A 1 90 ? 49.305 -14.750 -53.934 1.00 43.22 90 ALA A CA 1
ATOM 649 C C . ALA A 1 90 ? 49.553 -13.787 -55.107 1.00 43.22 90 ALA A C 1
ATOM 651 O O . ALA A 1 90 ? 48.986 -13.962 -56.182 1.00 43.22 90 ALA A O 1
ATOM 652 N N . ALA A 1 91 ? 50.416 -12.797 -54.901 1.00 37.25 91 ALA A N 1
ATOM 653 C CA . ALA A 1 91 ? 51.143 -12.121 -55.971 1.00 37.25 91 ALA A CA 1
ATOM 654 C C . ALA A 1 91 ? 52.517 -11.717 -55.419 1.00 37.25 91 ALA A C 1
ATOM 656 O O . ALA A 1 91 ? 52.764 -10.574 -55.041 1.00 37.25 91 ALA A O 1
ATOM 657 N N . TRP A 1 92 ? 53.382 -12.722 -55.291 1.00 54.78 92 TRP A N 1
ATOM 658 C CA . TRP A 1 92 ? 54.828 -12.538 -55.330 1.00 54.78 92 TRP A CA 1
ATOM 659 C C . TRP A 1 92 ? 55.261 -12.463 -56.799 1.00 54.78 92 TRP A C 1
ATOM 661 O O . TRP A 1 92 ? 54.639 -13.082 -57.657 1.00 54.78 92 TRP A O 1
ATOM 671 N N . GLU A 1 93 ? 56.365 -11.752 -57.024 1.00 48.66 93 GLU A N 1
ATOM 672 C CA . GLU A 1 93 ? 57.151 -11.690 -58.260 1.00 48.66 93 GLU A CA 1
ATOM 673 C C . GLU A 1 93 ? 56.575 -10.866 -59.423 1.00 48.66 93 GLU A C 1
ATOM 675 O O . GLU A 1 93 ? 55.680 -11.290 -60.135 1.00 48.66 93 GLU A O 1
ATOM 680 N N . TRP A 1 94 ? 57.184 -9.695 -59.651 1.00 45.72 94 TRP A N 1
ATOM 681 C CA . TRP A 1 94 ? 57.731 -9.286 -60.952 1.00 45.72 94 TRP A CA 1
ATOM 682 C C . TRP A 1 94 ? 58.811 -8.220 -60.704 1.00 45.72 94 TRP A C 1
ATOM 684 O O . TRP A 1 94 ? 58.554 -7.023 -60.569 1.00 45.72 94 TRP A O 1
ATOM 694 N N . GLY A 1 95 ? 60.057 -8.681 -60.581 1.00 47.50 95 GLY A N 1
ATOM 695 C CA . GLY A 1 95 ? 61.234 -7.833 -60.711 1.00 47.50 95 GLY A CA 1
ATOM 696 C C . GLY A 1 95 ? 61.546 -7.634 -62.192 1.00 47.50 95 GLY A C 1
ATOM 697 O O . GLY A 1 95 ? 61.808 -8.606 -62.887 1.00 47.50 95 GLY A O 1
ATOM 698 N N . GLY A 1 96 ? 61.550 -6.383 -62.666 1.00 50.19 96 GLY A N 1
ATOM 699 C CA . GLY A 1 96 ? 62.160 -6.043 -63.958 1.00 50.19 96 GLY A CA 1
ATOM 700 C C . GLY A 1 96 ? 61.310 -5.252 -64.953 1.00 50.19 96 GLY A C 1
ATOM 701 O O . GLY A 1 96 ? 61.230 -5.641 -66.106 1.00 50.19 96 GLY A O 1
ATOM 702 N N . MET A 1 97 ? 60.743 -4.106 -64.565 1.00 45.19 97 MET A N 1
ATOM 703 C CA . MET A 1 97 ? 60.470 -3.001 -65.503 1.00 45.19 97 MET A CA 1
ATOM 704 C C . MET A 1 97 ? 60.488 -1.677 -64.724 1.00 45.19 97 MET A C 1
ATOM 706 O O . MET A 1 97 ? 59.477 -1.199 -64.224 1.00 45.19 97 MET A O 1
ATOM 710 N N . ARG A 1 98 ? 61.691 -1.128 -64.512 1.00 54.53 98 ARG A N 1
ATOM 711 C CA . ARG A 1 98 ? 61.944 0.083 -63.713 1.00 54.53 98 ARG A CA 1
ATOM 712 C C . ARG A 1 98 ? 61.975 1.314 -64.616 1.00 54.53 98 ARG A C 1
ATOM 714 O O . ARG A 1 98 ? 62.920 1.463 -65.375 1.00 54.53 98 ARG A O 1
ATOM 721 N N . GLN A 1 99 ? 60.950 2.166 -64.496 1.00 48.09 99 GLN A N 1
ATOM 722 C CA . GLN A 1 99 ? 61.054 3.611 -64.171 1.00 48.09 99 GLN A CA 1
ATOM 723 C C . GLN A 1 99 ? 59.842 4.461 -64.595 1.00 48.09 99 GLN A C 1
ATOM 725 O O . GLN A 1 99 ? 59.811 5.643 -64.272 1.00 48.09 99 GLN A O 1
ATOM 730 N N . ARG A 1 100 ? 58.799 3.884 -65.212 1.00 50.38 100 ARG A N 1
ATOM 731 C CA . ARG A 1 100 ? 57.497 4.574 -65.395 1.00 50.38 100 ARG A CA 1
ATOM 732 C C . ARG A 1 100 ? 56.301 3.910 -64.709 1.00 50.38 100 ARG A C 1
ATOM 734 O O . ARG A 1 100 ? 55.251 4.516 -64.613 1.00 50.38 100 ARG A O 1
ATOM 741 N N . THR A 1 101 ? 56.480 2.726 -64.137 1.00 53.59 101 THR A N 1
ATOM 742 C CA . THR A 1 101 ? 55.378 1.877 -63.656 1.00 53.59 101 THR A CA 1
ATOM 743 C C . THR A 1 101 ? 55.272 1.780 -62.133 1.00 53.59 101 THR A C 1
ATOM 745 O O . THR A 1 101 ? 54.292 1.252 -61.632 1.00 53.59 101 THR A O 1
ATOM 748 N N . ALA A 1 102 ? 56.234 2.297 -61.358 1.00 53.53 102 ALA A N 1
ATOM 749 C CA . ALA A 1 102 ? 56.195 2.189 -59.892 1.00 53.53 102 ALA A CA 1
ATOM 750 C C . ALA A 1 102 ? 55.069 3.030 -59.260 1.00 53.53 102 ALA A C 1
ATOM 752 O O . ALA A 1 102 ? 54.453 2.590 -58.295 1.00 53.53 102 ALA A O 1
ATOM 753 N N . ALA A 1 103 ? 54.774 4.206 -59.827 1.00 55.94 103 ALA A N 1
ATOM 754 C CA . ALA A 1 103 ? 53.655 5.039 -59.392 1.00 55.94 103 ALA A CA 1
ATOM 755 C C . ALA A 1 103 ? 52.307 4.412 -59.785 1.00 55.94 103 ALA A C 1
ATOM 757 O O . ALA A 1 103 ? 51.433 4.273 -58.941 1.00 55.94 103 ALA A O 1
ATOM 758 N N . GLU A 1 104 ? 52.157 3.947 -61.029 1.00 57.94 104 GLU A N 1
ATOM 759 C CA . GLU A 1 104 ? 50.927 3.296 -61.515 1.00 57.94 104 GLU A CA 1
ATOM 760 C C . GLU A 1 104 ? 50.622 1.977 -60.784 1.00 57.94 104 GLU A C 1
ATOM 762 O O . GLU A 1 104 ? 49.470 1.709 -60.447 1.00 57.94 104 GLU A O 1
ATOM 767 N N . LEU A 1 105 ? 51.648 1.179 -60.465 1.00 58.25 105 LEU A N 1
ATOM 768 C CA . LEU A 1 105 ? 51.501 -0.043 -59.667 1.00 58.25 105 LEU A CA 1
ATOM 769 C C . LEU A 1 105 ? 51.148 0.261 -58.204 1.00 58.25 105 LEU A C 1
ATOM 771 O O . LEU A 1 105 ? 50.352 -0.469 -57.613 1.00 58.25 105 LEU A O 1
ATOM 775 N N . ALA A 1 106 ? 51.685 1.342 -57.627 1.00 64.38 106 ALA A N 1
ATOM 776 C CA . ALA A 1 106 ? 51.303 1.799 -56.290 1.00 64.38 106 ALA A CA 1
ATOM 777 C C . ALA A 1 106 ? 49.840 2.277 -56.253 1.00 64.38 106 ALA A C 1
ATOM 779 O O . ALA A 1 106 ? 49.092 1.856 -55.373 1.00 64.38 106 ALA A O 1
ATOM 780 N N . PHE A 1 107 ? 49.398 3.048 -57.255 1.00 66.75 107 PHE A N 1
ATOM 781 C CA . PHE A 1 107 ? 47.995 3.453 -57.396 1.00 66.75 107 PHE A CA 1
ATOM 782 C C . PHE A 1 107 ? 47.060 2.252 -57.593 1.00 66.75 107 PHE A C 1
ATOM 784 O O . PHE A 1 107 ? 46.009 2.183 -56.961 1.00 66.75 107 PHE A O 1
ATOM 791 N N . GLY A 1 108 ? 47.443 1.268 -58.412 1.00 72.56 108 GLY A N 1
ATOM 792 C CA . GLY A 1 108 ? 46.660 0.043 -58.607 1.00 72.56 108 GLY A CA 1
ATOM 793 C C . GLY A 1 108 ? 46.512 -0.785 -57.324 1.00 72.56 108 GLY A C 1
ATOM 794 O O . GLY A 1 108 ? 45.415 -1.249 -57.008 1.00 72.56 108 GLY A O 1
ATOM 795 N N . ALA A 1 109 ? 47.590 -0.924 -56.547 1.00 72.00 109 ALA A N 1
ATOM 796 C CA . ALA A 1 109 ? 47.558 -1.607 -55.254 1.00 72.00 109 ALA A CA 1
ATOM 797 C C . ALA A 1 109 ? 46.682 -0.866 -54.226 1.00 72.00 109 ALA A C 1
ATOM 799 O O . ALA A 1 109 ? 45.947 -1.496 -53.463 1.00 72.00 109 ALA A O 1
ATOM 800 N N . GLU A 1 110 ? 46.717 0.465 -54.227 1.00 73.25 110 GLU A N 1
ATOM 801 C CA . GLU A 1 110 ? 45.905 1.297 -53.339 1.00 73.25 110 GLU A CA 1
ATOM 802 C C . GLU A 1 110 ? 44.414 1.255 -53.706 1.00 73.25 110 GLU A C 1
ATOM 804 O O . GLU A 1 110 ? 43.572 1.080 -52.825 1.00 73.25 110 GLU A O 1
ATOM 809 N N . ILE A 1 111 ? 44.078 1.268 -55.000 1.00 80.00 111 ILE A N 1
ATOM 810 C CA . ILE A 1 111 ? 42.703 1.072 -55.489 1.00 80.00 111 ILE A CA 1
ATOM 811 C C . ILE A 1 111 ? 42.160 -0.303 -55.074 1.00 80.00 111 ILE A C 1
ATOM 813 O O . ILE A 1 111 ? 41.022 -0.402 -54.611 1.00 80.00 111 ILE A O 1
ATOM 817 N N . LEU A 1 112 ? 42.957 -1.369 -55.198 1.00 75.88 112 LEU A N 1
ATOM 818 C CA . LEU A 1 112 ? 42.548 -2.715 -54.778 1.00 75.88 112 LEU A CA 1
ATOM 819 C C . LEU A 1 112 ? 42.337 -2.806 -53.2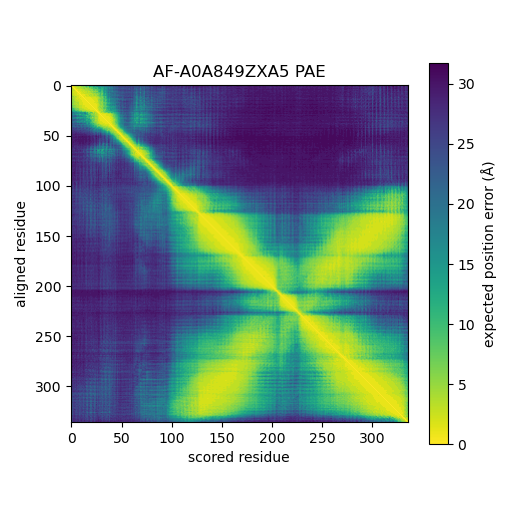63 1.00 75.88 112 LEU A C 1
ATOM 821 O O . LEU A 1 112 ? 41.362 -3.410 -52.815 1.00 75.88 112 LEU A O 1
ATOM 825 N N . LYS A 1 113 ? 43.204 -2.166 -52.471 1.00 76.81 113 LYS A N 1
ATOM 826 C CA . LYS A 1 113 ? 43.055 -2.087 -51.012 1.00 76.81 113 LYS A CA 1
ATOM 827 C C . LYS A 1 113 ? 41.786 -1.332 -50.608 1.00 76.81 113 LYS A C 1
ATOM 829 O O . LYS A 1 113 ? 41.061 -1.803 -49.734 1.00 76.81 113 LYS A O 1
ATOM 834 N N . LEU A 1 114 ? 41.500 -0.195 -51.245 1.00 81.94 114 LEU A N 1
ATOM 835 C CA . LEU A 1 114 ? 40.293 0.596 -50.983 1.00 81.94 114 LEU A CA 1
ATOM 836 C C . LEU A 1 114 ? 39.020 -0.173 -51.355 1.00 81.94 114 LEU A C 1
ATOM 838 O O . LEU A 1 114 ? 38.074 -0.188 -50.574 1.00 81.94 114 LEU A O 1
ATOM 842 N N . ARG A 1 115 ? 39.017 -0.892 -52.485 1.00 78.62 115 ARG A N 1
ATOM 843 C CA . ARG A 1 115 ? 37.906 -1.783 -52.864 1.00 78.62 115 ARG A CA 1
ATOM 844 C C . ARG A 1 115 ? 37.715 -2.930 -51.873 1.00 78.62 115 ARG A C 1
ATOM 846 O O . ARG A 1 115 ? 36.585 -3.233 -51.512 1.00 78.62 115 ARG A O 1
ATOM 853 N N . GLY A 1 116 ? 38.803 -3.539 -51.400 1.00 76.38 116 GLY A N 1
ATOM 854 C CA . GLY A 1 116 ? 38.743 -4.587 -50.378 1.00 76.38 116 GLY A CA 1
ATOM 855 C C . GLY A 1 116 ? 38.154 -4.092 -49.053 1.00 76.38 116 GLY A C 1
ATOM 856 O O . GLY A 1 116 ? 37.322 -4.773 -48.460 1.00 76.38 116 GLY A O 1
ATOM 857 N N . LEU A 1 117 ? 38.533 -2.887 -48.611 1.00 75.94 117 LEU A N 1
ATOM 858 C CA . LEU A 1 117 ? 37.945 -2.251 -47.427 1.00 75.94 117 LEU A CA 1
ATOM 859 C C . LEU A 1 117 ? 36.460 -1.928 -47.623 1.00 75.94 117 LEU A C 1
ATOM 861 O O . LEU A 1 117 ? 35.683 -2.126 -46.695 1.00 75.94 117 LEU A O 1
ATOM 865 N N . LEU A 1 118 ? 36.067 -1.482 -48.817 1.00 83.31 118 LEU A N 1
ATOM 866 C CA . LEU A 1 118 ? 34.674 -1.187 -49.146 1.00 83.31 118 LEU A CA 1
ATOM 867 C C . LEU A 1 118 ? 33.800 -2.449 -49.082 1.00 83.31 118 LEU A C 1
ATOM 869 O O . LEU A 1 118 ? 32.764 -2.423 -48.430 1.00 83.31 118 LEU A O 1
ATOM 873 N N . VAL A 1 119 ? 34.265 -3.580 -49.627 1.00 79.44 119 VAL A N 1
ATOM 874 C CA . VAL A 1 119 ? 33.556 -4.873 -49.530 1.00 79.44 119 VAL A CA 1
ATOM 875 C C . VAL A 1 119 ? 33.416 -5.344 -48.078 1.00 79.44 119 VAL A C 1
ATOM 877 O O . VAL A 1 119 ? 32.363 -5.843 -47.690 1.00 79.44 119 VAL A O 1
ATOM 880 N N . LEU A 1 120 ? 34.456 -5.185 -47.251 1.00 75.00 120 LEU A N 1
ATOM 881 C CA . LEU A 1 120 ? 34.376 -5.529 -45.825 1.00 75.00 120 LEU A CA 1
ATOM 882 C C . LEU A 1 120 ? 33.385 -4.629 -45.073 1.00 75.00 120 LEU A C 1
ATOM 884 O O . L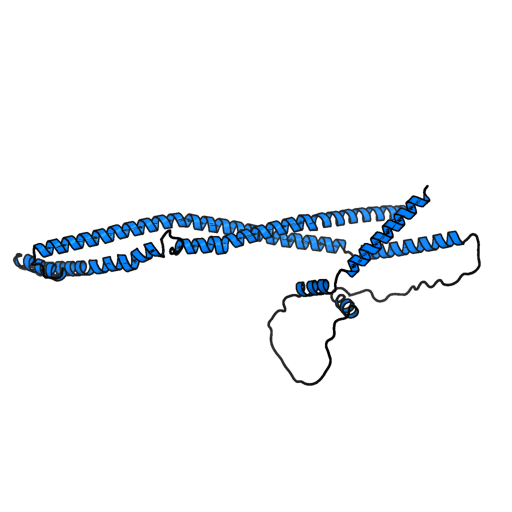EU A 1 120 ? 32.668 -5.114 -44.198 1.00 75.00 120 LEU A O 1
ATOM 888 N N . TYR A 1 121 ? 33.316 -3.344 -45.429 1.00 80.00 121 TYR A N 1
ATOM 889 C CA . TYR A 1 121 ? 32.310 -2.425 -44.900 1.00 80.00 121 TYR A CA 1
ATOM 890 C C . TYR A 1 121 ? 30.898 -2.824 -45.334 1.00 80.00 121 TYR A C 1
ATOM 892 O O . TYR A 1 121 ? 30.020 -2.917 -44.486 1.00 80.00 121 TYR A O 1
ATOM 900 N N . GLU A 1 122 ? 30.678 -3.146 -46.609 1.00 76.38 122 GLU A N 1
ATOM 901 C CA . GLU A 1 122 ? 29.380 -3.618 -47.110 1.00 76.38 122 GLU A CA 1
ATOM 902 C C . GLU A 1 122 ? 28.932 -4.921 -46.435 1.00 76.38 122 GLU A C 1
ATOM 904 O O . GLU A 1 122 ? 27.759 -5.080 -46.109 1.00 76.38 122 GLU A O 1
ATOM 909 N N . GLN A 1 123 ? 29.852 -5.852 -46.169 1.00 75.25 123 GLN A N 1
ATOM 910 C CA . GLN A 1 123 ? 29.536 -7.081 -45.433 1.00 75.25 123 GLN A CA 1
ATOM 911 C C . GLN A 1 123 ? 29.151 -6.805 -43.975 1.00 75.25 123 GLN A C 1
ATOM 913 O O . GLN A 1 123 ? 28.226 -7.432 -43.461 1.00 75.25 123 GLN A O 1
ATOM 918 N N . LEU A 1 124 ? 29.831 -5.862 -43.317 1.00 74.19 124 LEU A N 1
ATOM 919 C CA . LEU A 1 124 ? 29.493 -5.433 -41.959 1.00 74.19 124 LEU A CA 1
ATOM 920 C C . LEU A 1 124 ? 28.153 -4.678 -41.915 1.00 74.19 124 LEU A C 1
ATOM 922 O O . LEU A 1 124 ? 27.383 -4.845 -40.971 1.00 74.19 124 LEU A O 1
ATOM 926 N N . GLU A 1 125 ? 27.847 -3.888 -42.944 1.00 75.75 125 GLU A N 1
ATOM 927 C CA . GLU A 1 125 ? 26.558 -3.209 -43.124 1.00 75.75 125 GLU A CA 1
ATOM 928 C C . GLU A 1 125 ? 25.411 -4.205 -43.356 1.00 75.75 125 GLU A C 1
ATOM 930 O O . GLU A 1 125 ? 24.366 -4.110 -42.713 1.00 75.75 125 GLU A O 1
ATOM 935 N N . ASN A 1 126 ? 25.627 -5.218 -44.197 1.00 76.50 126 ASN A N 1
ATOM 936 C CA . ASN A 1 126 ? 24.631 -6.243 -44.523 1.00 76.50 126 ASN A CA 1
ATOM 937 C C . ASN A 1 126 ? 24.327 -7.211 -43.367 1.00 76.50 126 ASN A C 1
ATOM 939 O O . ASN A 1 126 ? 23.411 -8.024 -43.478 1.00 76.50 126 ASN A O 1
ATOM 943 N N . ALA A 1 127 ? 25.049 -7.128 -42.246 1.00 75.75 127 ALA A N 1
ATOM 944 C CA . ALA A 1 127 ? 24.802 -7.954 -41.067 1.00 75.75 127 ALA A CA 1
ATOM 945 C C . ALA A 1 127 ? 23.471 -7.634 -40.344 1.00 75.75 127 ALA A C 1
ATOM 947 O O . ALA A 1 127 ? 23.135 -8.313 -39.377 1.00 75.75 127 ALA A O 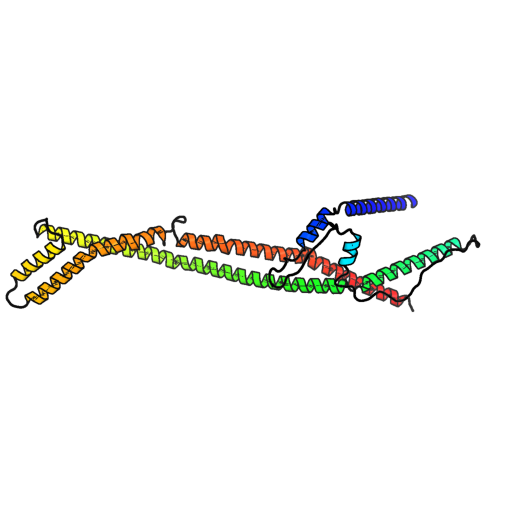1
ATOM 948 N N . GLY A 1 128 ? 22.715 -6.613 -40.776 1.00 81.12 128 GLY A N 1
ATOM 949 C CA . GLY A 1 128 ? 21.372 -6.314 -40.250 1.00 81.12 128 GLY A CA 1
ATOM 950 C C . GLY A 1 128 ? 21.356 -5.807 -38.802 1.00 81.12 128 GLY A C 1
ATOM 951 O O . GLY A 1 128 ? 20.329 -5.865 -38.128 1.00 81.12 128 GLY A O 1
ATOM 952 N N . LEU A 1 129 ? 22.496 -5.316 -38.299 1.00 85.06 129 LEU A N 1
ATOM 953 C CA . LEU A 1 129 ? 22.638 -4.854 -36.913 1.00 85.06 129 LEU A CA 1
ATOM 954 C C . LEU A 1 129 ? 21.698 -3.693 -36.570 1.00 85.06 129 LEU A C 1
ATOM 956 O O . LEU A 1 129 ? 21.257 -3.598 -35.429 1.00 85.06 129 LEU A O 1
ATOM 960 N N . ASP A 1 130 ? 21.370 -2.844 -37.544 1.00 87.94 130 ASP A N 1
ATOM 961 C CA . ASP A 1 130 ? 20.453 -1.718 -37.337 1.00 87.94 130 ASP A CA 1
ATOM 962 C C . ASP A 1 130 ? 19.020 -2.170 -37.135 1.00 87.94 130 ASP A C 1
ATOM 964 O O . ASP A 1 130 ? 18.361 -1.697 -36.215 1.00 87.94 130 ASP A O 1
ATOM 968 N N . ASP A 1 131 ? 18.558 -3.121 -37.945 1.00 86.38 131 ASP A N 1
ATOM 969 C CA . ASP A 1 131 ? 17.212 -3.671 -37.814 1.00 86.38 131 ASP A CA 1
ATOM 970 C C . ASP A 1 131 ? 17.069 -4.405 -36.478 1.00 86.38 131 ASP A C 1
ATOM 972 O O . ASP A 1 131 ? 16.055 -4.269 -35.791 1.00 86.38 131 ASP A O 1
ATOM 976 N N . LEU A 1 132 ? 18.116 -5.126 -36.057 1.00 87.06 132 LEU A N 1
ATOM 977 C CA . LEU A 1 132 ? 18.163 -5.770 -34.746 1.00 87.06 132 LEU A CA 1
ATOM 978 C C . LEU A 1 132 ? 18.179 -4.742 -33.607 1.00 87.06 132 LEU A C 1
ATOM 980 O O . LEU A 1 132 ? 17.437 -4.906 -32.638 1.00 87.06 132 LEU A O 1
ATOM 984 N N . ALA A 1 133 ? 18.980 -3.678 -33.710 1.00 90.31 133 ALA A N 1
ATOM 985 C CA . ALA A 1 133 ? 19.034 -2.609 -32.713 1.00 90.31 133 ALA A CA 1
ATOM 986 C C . ALA A 1 133 ? 17.700 -1.852 -32.617 1.00 90.31 133 ALA A C 1
ATOM 988 O O . ALA A 1 133 ? 17.208 -1.608 -31.514 1.00 90.31 133 ALA A O 1
ATOM 989 N N . ALA A 1 134 ? 17.074 -1.545 -33.754 1.00 90.31 134 ALA A N 1
ATOM 990 C CA . ALA A 1 134 ? 15.758 -0.925 -33.824 1.00 90.31 134 ALA A CA 1
ATOM 991 C C . ALA A 1 134 ? 14.680 -1.831 -33.209 1.00 90.31 134 ALA A C 1
ATOM 993 O O . ALA A 1 134 ? 13.887 -1.378 -32.381 1.00 90.31 134 ALA A O 1
ATOM 994 N N . ALA A 1 135 ? 14.678 -3.125 -33.545 1.00 88.94 135 ALA A N 1
ATOM 995 C CA . ALA A 1 135 ? 13.746 -4.097 -32.980 1.00 88.94 135 ALA A CA 1
ATOM 996 C C . ALA A 1 135 ? 13.927 -4.253 -31.461 1.00 88.94 135 ALA A C 1
ATOM 998 O O . ALA A 1 135 ? 12.942 -4.250 -30.718 1.00 88.94 135 ALA A O 1
ATOM 999 N N . ALA A 1 136 ? 15.174 -4.333 -30.989 1.00 88.88 136 ALA A N 1
ATOM 1000 C CA . ALA A 1 136 ? 15.494 -4.386 -29.566 1.00 88.88 136 ALA A CA 1
ATOM 1001 C C . ALA A 1 136 ? 15.010 -3.126 -28.838 1.00 88.88 136 ALA A C 1
ATOM 1003 O O . ALA A 1 136 ? 14.408 -3.223 -27.766 1.00 88.88 136 ALA A O 1
ATOM 1004 N N . LEU A 1 137 ? 15.195 -1.951 -29.447 1.00 94.44 137 LEU A N 1
ATOM 1005 C CA . LEU A 1 137 ? 14.732 -0.694 -28.880 1.00 94.44 137 LEU A CA 1
ATOM 1006 C C . LEU A 1 137 ? 13.205 -0.645 -28.770 1.00 94.44 137 LEU A C 1
ATOM 1008 O O . LEU A 1 137 ? 12.690 -0.253 -27.728 1.00 94.44 137 LEU A O 1
ATOM 1012 N N . VAL A 1 138 ? 12.475 -1.090 -29.798 1.00 93.69 138 VAL A N 1
ATOM 1013 C CA . VAL A 1 138 ? 11.003 -1.179 -29.774 1.00 93.69 138 VAL A CA 1
ATOM 1014 C C . VAL A 1 138 ? 10.513 -2.161 -28.703 1.00 93.69 138 VAL A C 1
ATOM 1016 O O . VAL A 1 138 ? 9.538 -1.880 -27.999 1.00 93.69 138 VAL A O 1
ATOM 1019 N N . ALA A 1 139 ? 11.180 -3.308 -28.556 1.00 90.12 139 ALA A N 1
ATOM 1020 C CA . ALA A 1 139 ? 10.842 -4.301 -27.539 1.00 90.12 139 ALA A CA 1
ATOM 1021 C C . ALA A 1 139 ? 11.054 -3.762 -26.111 1.00 90.12 139 ALA A C 1
ATOM 1023 O O . ALA A 1 139 ? 10.196 -3.954 -25.240 1.00 90.12 139 ALA A O 1
ATOM 1024 N N . ALA A 1 140 ? 12.154 -3.040 -25.883 1.00 90.31 140 ALA A N 1
ATOM 1025 C CA . ALA A 1 140 ? 12.435 -2.368 -24.618 1.00 90.31 140 ALA A CA 1
ATOM 1026 C C . ALA A 1 140 ? 11.411 -1.255 -24.325 1.00 90.31 140 ALA A C 1
ATOM 1028 O O . ALA A 1 140 ? 10.799 -1.271 -23.259 1.00 90.31 140 ALA A O 1
ATOM 1029 N N . ASP A 1 141 ? 11.120 -0.387 -25.303 1.00 91.31 141 ASP A N 1
ATOM 1030 C CA . ASP A 1 141 ? 10.082 0.663 -25.250 1.00 91.31 141 ASP A CA 1
ATOM 1031 C C . ASP A 1 141 ? 8.722 0.100 -24.793 1.00 91.31 141 ASP A C 1
ATOM 1033 O O . ASP A 1 141 ? 7.984 0.709 -24.018 1.00 91.31 141 ASP A O 1
ATOM 1037 N N . ARG A 1 142 ? 8.345 -1.073 -25.320 1.00 91.31 142 ARG A N 1
ATOM 1038 C CA . ARG A 1 142 ? 7.074 -1.731 -24.993 1.00 91.31 142 ARG A CA 1
ATOM 1039 C C . ARG A 1 142 ? 7.050 -2.238 -23.557 1.00 91.31 142 ARG A C 1
ATOM 1041 O O . ARG A 1 142 ? 6.033 -2.087 -22.882 1.00 91.31 142 ARG A O 1
ATOM 1048 N N . SER A 1 143 ? 8.148 -2.846 -23.122 1.00 87.25 143 SER A N 1
ATOM 1049 C CA . SER A 1 143 ? 8.291 -3.392 -21.772 1.00 87.25 143 SER A CA 1
ATOM 1050 C C . SER A 1 143 ? 8.287 -2.271 -20.735 1.00 87.25 143 SER A C 1
ATOM 1052 O O . SER A 1 143 ? 7.562 -2.351 -19.748 1.00 87.25 143 SER A O 1
ATOM 1054 N N . LEU A 1 144 ? 9.002 -1.180 -21.013 1.00 92.75 144 LEU A N 1
ATOM 1055 C CA . LEU A 1 144 ? 9.052 -0.004 -20.151 1.00 92.75 144 LEU A CA 1
ATOM 1056 C C . LEU A 1 144 ? 7.675 0.652 -20.010 1.00 92.75 144 LEU A C 1
ATOM 1058 O O . LEU A 1 144 ? 7.221 0.879 -18.896 1.00 92.75 144 LEU A O 1
ATOM 1062 N N . ARG A 1 145 ? 6.934 0.818 -21.113 1.00 91.50 145 ARG A N 1
ATOM 1063 C CA . ARG A 1 145 ? 5.546 1.311 -21.068 1.00 91.50 145 ARG A CA 1
ATOM 1064 C C . ARG A 1 145 ? 4.593 0.412 -20.278 1.00 91.50 145 ARG A C 1
ATOM 1066 O O . ARG A 1 145 ? 3.619 0.902 -19.711 1.00 91.50 145 ARG A O 1
ATOM 1073 N N . LEU A 1 146 ? 4.813 -0.904 -20.267 1.00 86.62 146 LEU A N 1
ATOM 1074 C CA . LEU A 1 146 ? 4.027 -1.814 -19.428 1.00 86.62 146 LEU A CA 1
ATOM 1075 C C . LEU A 1 146 ? 4.316 -1.561 -17.943 1.00 86.62 146 LEU A C 1
ATOM 1077 O O . LEU A 1 146 ? 3.380 -1.478 -17.149 1.00 86.62 146 LEU A O 1
ATOM 1081 N N . VAL A 1 147 ? 5.596 -1.402 -17.597 1.00 90.69 147 VAL A N 1
ATOM 1082 C CA . VAL A 1 147 ? 6.043 -1.075 -16.239 1.00 90.69 147 VAL A CA 1
ATOM 1083 C C . VAL A 1 147 ? 5.488 0.280 -15.800 1.00 90.69 147 VAL A C 1
ATOM 1085 O O . VAL A 1 147 ? 4.922 0.359 -14.719 1.00 90.69 147 VAL A O 1
ATOM 1088 N N . GLU A 1 148 ? 5.541 1.310 -16.647 1.00 90.31 148 GLU A N 1
ATOM 1089 C CA . GLU A 1 148 ? 4.966 2.633 -16.361 1.00 90.31 148 GLU A CA 1
ATOM 1090 C C . GLU A 1 148 ? 3.465 2.567 -16.076 1.00 90.31 148 GLU A C 1
ATOM 1092 O O . GLU A 1 148 ? 2.995 3.139 -15.100 1.00 90.31 148 GLU A O 1
ATOM 1097 N N . ARG A 1 149 ? 2.696 1.823 -16.880 1.00 91.25 149 ARG A N 1
ATOM 1098 C CA . ARG A 1 149 ? 1.258 1.636 -16.618 1.00 91.25 149 ARG A CA 1
ATOM 1099 C C . ARG A 1 149 ? 1.008 0.924 -15.295 1.00 91.25 149 ARG A C 1
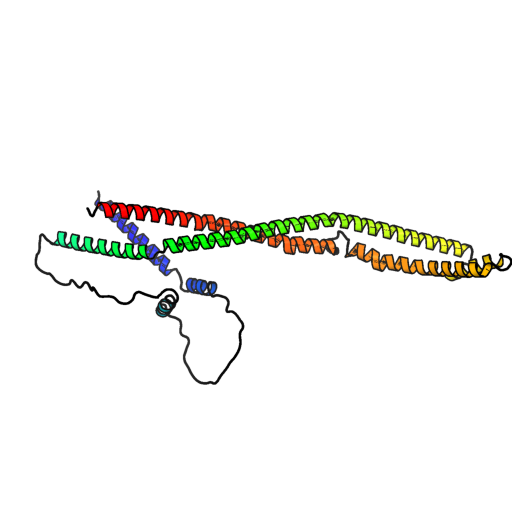ATOM 1101 O O . ARG A 1 149 ? 0.080 1.289 -14.579 1.00 91.25 149 ARG A O 1
ATOM 1108 N N . GLY A 1 150 ? 1.813 -0.095 -14.991 1.00 87.31 150 GLY A N 1
ATOM 1109 C CA . GLY A 1 150 ? 1.771 -0.785 -13.704 1.00 87.31 150 GLY A CA 1
ATOM 1110 C C . GLY A 1 150 ? 2.073 0.170 -12.551 1.00 87.31 150 GLY A C 1
ATOM 1111 O O . GLY A 1 150 ? 1.332 0.192 -11.573 1.00 87.31 150 GLY A O 1
ATOM 1112 N N . ALA A 1 151 ? 3.092 1.014 -12.713 1.00 90.25 151 ALA A N 1
ATOM 1113 C CA . ALA A 1 151 ? 3.480 2.035 -11.755 1.00 90.25 151 ALA A CA 1
ATOM 1114 C C . ALA A 1 151 ? 2.354 3.056 -11.526 1.00 90.25 151 ALA A C 1
ATOM 1116 O O . ALA A 1 151 ? 1.967 3.284 -10.387 1.00 90.25 151 ALA A O 1
ATOM 1117 N N . THR A 1 152 ? 1.736 3.588 -12.584 1.00 91.00 152 THR A N 1
ATOM 1118 C CA . THR A 1 152 ? 0.587 4.502 -12.465 1.00 91.00 152 THR A CA 1
ATOM 1119 C C . THR A 1 152 ? -0.613 3.841 -11.784 1.00 91.00 152 THR A C 1
ATOM 1121 O O . THR A 1 152 ? -1.279 4.462 -10.958 1.00 91.00 152 THR A O 1
ATOM 1124 N N . ALA A 1 153 ? -0.910 2.578 -12.105 1.00 88.25 153 ALA A N 1
ATOM 1125 C CA . ALA A 1 153 ? -2.000 1.851 -11.460 1.00 88.25 153 ALA A CA 1
ATOM 1126 C C . ALA A 1 153 ? -1.727 1.615 -9.967 1.00 88.25 153 ALA A C 1
ATOM 1128 O O . ALA A 1 153 ? -2.648 1.730 -9.156 1.00 88.25 153 ALA A O 1
ATOM 1129 N N . LEU A 1 154 ? -0.475 1.308 -9.613 1.00 90.12 154 LEU A N 1
ATOM 1130 C CA . LEU A 1 154 ? -0.039 1.130 -8.233 1.00 90.12 154 LEU A CA 1
ATOM 1131 C C . LEU A 1 154 ? -0.068 2.454 -7.465 1.00 90.12 154 LEU A C 1
ATOM 1133 O O . LEU A 1 154 ? -0.592 2.474 -6.358 1.00 90.12 154 LEU A O 1
ATOM 1137 N N . GLN A 1 155 ? 0.387 3.552 -8.072 1.00 93.19 155 GLN A N 1
ATOM 1138 C CA . GLN A 1 155 ? 0.302 4.900 -7.505 1.00 93.19 155 GLN A CA 1
ATOM 1139 C C . GLN A 1 155 ? -1.148 5.272 -7.186 1.00 93.19 155 GLN A C 1
ATOM 1141 O O . GLN A 1 155 ? -1.474 5.591 -6.050 1.00 93.19 155 GLN A O 1
ATOM 1146 N N . ALA A 1 156 ? -2.053 5.121 -8.156 1.00 90.62 156 ALA A N 1
ATOM 1147 C CA . ALA A 1 156 ? -3.475 5.378 -7.938 1.00 90.62 156 ALA A CA 1
ATOM 1148 C C . ALA A 1 156 ? -4.092 4.434 -6.886 1.00 90.62 156 ALA A C 1
ATOM 1150 O O . ALA A 1 156 ? -5.099 4.757 -6.260 1.00 90.62 156 ALA A O 1
ATOM 1151 N N . GLY A 1 157 ? -3.539 3.230 -6.720 1.00 88.88 157 GLY A N 1
ATOM 1152 C CA . GLY A 1 157 ? -3.901 2.314 -5.642 1.00 88.88 157 GLY A CA 1
ATOM 1153 C C . GLY A 1 157 ? -3.445 2.816 -4.272 1.00 88.88 157 GLY A C 1
ATOM 1154 O O . GLY A 1 157 ? -4.247 2.802 -3.342 1.00 88.88 157 GLY A O 1
ATOM 1155 N N . ALA A 1 158 ? -2.200 3.284 -4.170 1.00 90.44 158 ALA A N 1
ATOM 1156 C CA . ALA A 1 158 ? -1.618 3.851 -2.958 1.00 90.44 158 ALA A CA 1
ATOM 1157 C C . ALA A 1 158 ? -2.365 5.118 -2.515 1.00 90.44 158 ALA A C 1
ATOM 1159 O O . ALA A 1 158 ? -2.801 5.183 -1.373 1.00 90.44 158 ALA A O 1
ATOM 1160 N N . GLU A 1 159 ? -2.647 6.041 -3.439 1.00 91.31 159 GLU A N 1
ATOM 1161 C CA . GLU A 1 159 ? -3.435 7.255 -3.171 1.00 91.31 159 GLU A CA 1
ATOM 1162 C C . GLU A 1 159 ? -4.844 6.922 -2.643 1.00 91.31 159 GLU A C 1
ATOM 1164 O O . GLU A 1 159 ? -5.344 7.551 -1.711 1.00 91.31 159 GLU A O 1
ATOM 1169 N N . ARG A 1 160 ? -5.501 5.888 -3.193 1.00 93.31 160 ARG A N 1
ATOM 1170 C CA . ARG A 1 160 ? -6.798 5.418 -2.670 1.00 93.31 160 ARG A CA 1
ATOM 1171 C C . ARG A 1 160 ? -6.678 4.773 -1.293 1.00 93.31 160 ARG A C 1
ATOM 1173 O O . ARG A 1 160 ? -7.603 4.901 -0.497 1.00 93.31 160 ARG A O 1
ATOM 1180 N N . ALA A 1 161 ? -5.594 4.045 -1.034 1.00 89.88 161 ALA A N 1
ATOM 1181 C CA . ALA A 1 161 ? -5.349 3.444 0.270 1.00 89.88 161 ALA A CA 1
ATOM 1182 C C . ALA A 1 161 ? -5.119 4.528 1.330 1.00 89.88 161 ALA A C 1
ATOM 1184 O O . ALA A 1 161 ? -5.730 4.464 2.390 1.00 89.88 161 ALA A O 1
ATOM 1185 N N . GLU A 1 162 ? -4.324 5.551 1.019 1.00 90.12 162 GLU A N 1
ATOM 1186 C CA . GLU A 1 162 ? -4.105 6.711 1.884 1.00 90.12 162 GLU A CA 1
ATOM 1187 C C . GLU A 1 162 ? -5.413 7.460 2.167 1.00 90.12 162 GLU A C 1
ATOM 1189 O O . GLU A 1 162 ? -5.753 7.689 3.326 1.00 90.12 162 GLU A O 1
ATOM 1194 N N . ALA A 1 163 ? -6.214 7.741 1.134 1.00 89.75 163 ALA A N 1
ATOM 1195 C CA . ALA A 1 163 ? -7.530 8.353 1.310 1.00 89.75 163 ALA A CA 1
ATOM 1196 C C . ALA A 1 163 ? -8.449 7.509 2.213 1.00 89.75 163 ALA A C 1
ATOM 1198 O O . ALA A 1 163 ? -9.113 8.047 3.094 1.00 89.75 163 ALA A O 1
ATOM 1199 N N . ALA A 1 164 ? -8.452 6.182 2.046 1.00 88.69 164 ALA A N 1
ATOM 1200 C CA . ALA A 1 164 ? -9.224 5.289 2.906 1.00 88.69 164 ALA A CA 1
ATOM 1201 C C . ALA A 1 164 ? -8.719 5.284 4.361 1.00 88.69 164 ALA A C 1
ATOM 1203 O O . ALA A 1 164 ? -9.525 5.156 5.279 1.00 88.69 164 ALA A O 1
ATOM 1204 N N . LEU A 1 165 ? -7.408 5.427 4.588 1.00 89.50 165 LEU A N 1
ATOM 1205 C CA . LEU A 1 165 ? -6.837 5.556 5.933 1.00 89.50 165 LEU A CA 1
ATOM 1206 C C . LEU A 1 165 ? -7.242 6.879 6.593 1.00 89.50 165 LEU A C 1
ATOM 1208 O O . LEU A 1 165 ? -7.601 6.875 7.768 1.00 89.50 165 LEU A O 1
ATOM 1212 N N . LEU A 1 166 ? -7.255 7.980 5.839 1.00 87.31 166 LEU A N 1
ATOM 1213 C CA . LEU A 1 166 ? -7.747 9.277 6.314 1.00 87.31 166 LEU A CA 1
ATOM 1214 C C . LEU A 1 166 ? -9.248 9.225 6.638 1.00 87.31 166 LEU A C 1
ATOM 1216 O O . LEU A 1 166 ? -9.679 9.708 7.683 1.00 87.31 166 LEU A O 1
ATOM 1220 N N . ASP A 1 167 ? -10.047 8.555 5.805 1.00 87.88 167 ASP A N 1
ATOM 1221 C CA . ASP A 1 167 ? -11.479 8.358 6.060 1.00 87.88 167 ASP A CA 1
ATOM 1222 C C . ASP A 1 167 ? -11.748 7.534 7.332 1.00 87.88 167 ASP A C 1
ATOM 1224 O O . ASP A 1 167 ? -12.802 7.688 7.954 1.00 87.88 167 ASP A O 1
ATOM 1228 N N . LEU A 1 168 ? -10.807 6.679 7.758 1.00 86.44 168 LEU A N 1
ATOM 1229 C CA . LEU A 1 168 ? -10.897 5.925 9.014 1.00 86.44 168 LEU A CA 1
ATOM 1230 C C . LEU A 1 168 ? -10.617 6.778 10.263 1.00 86.44 168 LEU A C 1
ATOM 1232 O O . LEU A 1 168 ? -10.982 6.363 11.366 1.00 86.44 168 LEU A O 1
ATOM 1236 N N . GLU A 1 169 ? -10.043 7.972 10.127 1.00 83.50 169 GLU A N 1
ATOM 1237 C CA . GLU A 1 169 ? -9.803 8.879 11.255 1.00 83.50 169 GLU A CA 1
ATOM 1238 C C . GLU A 1 169 ? -11.121 9.428 11.839 1.00 83.50 169 GLU A C 1
ATOM 1240 O O . GLU A 1 169 ? -11.281 9.556 13.055 1.00 83.50 169 GLU A O 1
ATOM 1245 N N . ILE A 1 170 ? -12.125 9.652 10.985 1.00 82.00 170 ILE A N 1
ATOM 1246 C CA . ILE A 1 170 ? -13.459 10.127 11.382 1.00 82.00 170 ILE A CA 1
ATOM 1247 C C . ILE A 1 170 ? -14.184 9.132 12.313 1.00 82.00 170 ILE A C 1
ATOM 1249 O O . ILE A 1 170 ? -14.579 9.523 13.418 1.00 82.00 170 ILE A O 1
ATOM 1253 N N . PRO A 1 171 ? -14.389 7.850 11.936 1.00 86.00 171 PRO A N 1
ATOM 1254 C CA . PRO A 1 171 ? -15.020 6.884 12.825 1.00 86.00 171 PRO A CA 1
ATOM 1255 C C . PRO A 1 171 ? -14.163 6.606 14.061 1.00 86.00 171 PRO A C 1
ATOM 1257 O O . PRO A 1 171 ? -14.720 6.291 15.108 1.00 86.00 171 PRO A O 1
ATOM 1260 N N . PHE A 1 172 ? -12.837 6.755 13.984 1.00 87.25 172 PHE A N 1
ATOM 1261 C CA . PHE A 1 172 ? -11.963 6.598 15.142 1.00 87.25 172 PHE A CA 1
ATOM 1262 C C . PHE A 1 172 ? -12.268 7.625 16.241 1.00 87.25 172 PHE A C 1
ATOM 1264 O O . PHE A 1 172 ? -12.482 7.238 17.393 1.00 87.25 172 PHE A O 1
ATOM 1271 N N . ALA A 1 173 ? -12.378 8.909 15.885 1.00 86.31 173 ALA A N 1
ATOM 1272 C CA . ALA A 1 173 ? -12.778 9.957 16.824 1.00 86.31 173 ALA A CA 1
ATOM 1273 C C . ALA A 1 173 ? -14.170 9.681 17.424 1.00 86.31 173 ALA A C 1
ATOM 1275 O O . ALA A 1 173 ? -14.347 9.727 18.642 1.00 86.31 173 ALA A O 1
ATOM 1276 N N . ALA A 1 174 ? -15.137 9.280 16.592 1.00 88.06 174 ALA A N 1
ATOM 1277 C CA . ALA A 1 174 ? -16.478 8.925 17.059 1.00 88.06 174 ALA A CA 1
ATOM 1278 C C . ALA A 1 174 ? -16.478 7.720 18.024 1.00 88.06 174 ALA A C 1
ATOM 1280 O O . ALA A 1 174 ? -17.244 7.692 18.989 1.00 88.06 174 ALA A O 1
ATOM 1281 N N . ILE A 1 175 ? -15.612 6.724 17.803 1.00 88.44 175 ILE A N 1
ATOM 1282 C CA . ILE A 1 175 ? -15.451 5.578 18.710 1.00 88.44 175 ILE A CA 1
ATOM 1283 C C . ILE A 1 175 ? -14.855 6.026 20.048 1.00 88.44 175 ILE A C 1
ATOM 1285 O O . ILE A 1 175 ? -15.347 5.594 21.090 1.00 88.44 175 ILE A O 1
ATOM 1289 N N . GLN A 1 176 ? -13.842 6.900 20.050 1.00 89.44 176 GLN A N 1
ATOM 1290 C CA . GLN A 1 176 ? -13.280 7.446 21.292 1.00 89.44 176 GLN A CA 1
ATOM 1291 C C . GLN A 1 176 ? -14.335 8.198 22.108 1.00 89.44 176 GLN A C 1
ATOM 1293 O O . GLN A 1 176 ? -14.487 7.945 23.305 1.00 89.44 176 GLN A O 1
ATOM 1298 N N . GLU A 1 177 ? -15.102 9.074 21.459 1.00 89.69 177 GLU A N 1
ATOM 1299 C CA . GLU A 1 177 ? -16.214 9.783 22.095 1.00 89.69 177 GLU A CA 1
ATOM 1300 C C . GLU A 1 177 ? -17.263 8.808 22.643 1.00 89.69 177 GLU A C 1
ATOM 1302 O O . GLU A 1 177 ? -17.735 8.966 23.770 1.00 89.69 177 GLU A O 1
ATOM 1307 N N . GLY A 1 178 ? -17.583 7.755 21.885 1.00 89.00 178 GLY A N 1
ATOM 1308 C CA . GLY A 1 178 ? -18.477 6.683 22.314 1.00 89.00 178 GLY A CA 1
ATOM 1309 C C . GLY A 1 178 ? -17.973 5.947 23.558 1.00 89.00 178 GLY A C 1
ATOM 1310 O O . GLY A 1 178 ? -18.747 5.739 24.493 1.00 89.00 178 GLY A O 1
ATOM 1311 N N . ILE A 1 179 ? -16.683 5.596 23.614 1.00 91.12 179 ILE A N 1
ATOM 1312 C CA . ILE A 1 179 ? -16.058 4.949 24.781 1.00 91.12 179 ILE A CA 1
ATOM 1313 C C . ILE A 1 179 ? -16.172 5.855 26.011 1.00 91.12 179 ILE A C 1
ATOM 1315 O O . ILE A 1 179 ? -16.639 5.397 27.055 1.00 91.12 179 ILE A O 1
ATOM 1319 N N . LEU A 1 180 ? -15.822 7.139 25.880 1.00 89.81 180 LEU A N 1
ATOM 1320 C CA . LEU A 1 180 ? -15.920 8.116 26.971 1.00 89.81 180 LEU A CA 1
ATOM 1321 C C . LEU A 1 180 ? -17.367 8.304 27.442 1.00 89.81 180 LEU A C 1
ATOM 1323 O O . LEU A 1 180 ? -17.637 8.394 28.642 1.00 89.81 180 LEU A O 1
ATOM 1327 N N . TRP A 1 181 ? -18.320 8.327 26.508 1.00 93.00 181 TRP A N 1
ATOM 1328 C CA . TRP A 1 181 ? -19.739 8.397 26.836 1.00 93.00 181 TRP A CA 1
ATOM 1329 C C . TRP A 1 181 ? -20.204 7.161 27.618 1.00 93.00 181 TRP A C 1
ATOM 1331 O O . TRP A 1 181 ? -20.888 7.313 28.633 1.00 93.00 181 TRP A O 1
ATOM 1341 N N . VAL A 1 182 ? -19.824 5.946 27.198 1.00 90.75 182 VAL A N 1
ATOM 1342 C CA . VAL A 1 182 ? -20.176 4.708 27.918 1.00 90.75 182 VAL A CA 1
ATOM 1343 C C . VAL A 1 182 ? -19.534 4.692 29.307 1.00 90.75 182 VAL A C 1
ATOM 1345 O O . VAL A 1 182 ? -20.221 4.391 30.281 1.00 90.75 182 VAL A O 1
ATOM 1348 N N . GLU A 1 183 ? -18.266 5.081 29.429 1.00 88.88 183 GLU A N 1
ATOM 1349 C CA . GLU A 1 183 ? -17.549 5.178 30.708 1.00 88.88 183 GLU A CA 1
ATOM 1350 C C . GLU A 1 183 ? -18.258 6.123 31.687 1.00 88.88 183 GLU A C 1
ATOM 1352 O O . GLU A 1 183 ? -18.505 5.763 32.843 1.00 88.88 183 GLU A O 1
ATOM 1357 N N . ALA A 1 184 ? -18.697 7.291 31.210 1.00 88.38 184 ALA A N 1
ATOM 1358 C CA . ALA A 1 184 ? -19.472 8.229 32.014 1.00 88.38 184 ALA A CA 1
ATOM 1359 C C . ALA A 1 184 ? -20.806 7.625 32.492 1.00 88.38 184 ALA A C 1
ATOM 1361 O O . ALA A 1 184 ? -21.217 7.847 33.635 1.00 88.38 184 ALA A O 1
ATOM 1362 N N . ARG A 1 185 ? -21.487 6.832 31.651 1.00 87.56 185 ARG A N 1
ATOM 1363 C CA . ARG A 1 185 ? -22.750 6.159 32.011 1.00 87.56 185 ARG A CA 1
ATOM 1364 C C . ARG A 1 185 ? -22.547 5.037 33.020 1.00 87.56 185 ARG A C 1
ATOM 1366 O O . ARG A 1 185 ? -23.315 4.954 33.977 1.00 87.56 185 ARG A O 1
ATOM 1373 N N . VAL A 1 186 ? -21.516 4.218 32.832 1.00 88.88 186 VAL A N 1
ATOM 1374 C CA . VAL A 1 186 ? -21.147 3.137 33.756 1.00 88.88 186 VAL A CA 1
ATOM 1375 C C . VAL A 1 186 ? -20.763 3.717 35.120 1.00 88.88 186 VAL A C 1
ATOM 1377 O O . VAL A 1 186 ? -21.279 3.273 36.144 1.00 88.88 186 VAL A O 1
ATOM 1380 N N . THR A 1 187 ? -19.972 4.791 35.142 1.00 86.19 187 THR A N 1
ATOM 1381 C CA . THR A 1 187 ? -19.594 5.501 36.376 1.00 86.19 187 THR A CA 1
ATOM 1382 C C . THR A 1 187 ? -20.808 6.111 37.082 1.00 86.19 187 THR A C 1
ATOM 1384 O O . THR A 1 187 ? -20.961 5.985 38.298 1.00 86.19 187 THR A O 1
ATOM 1387 N N . ALA A 1 188 ? -21.717 6.744 36.331 1.00 86.06 188 ALA A N 1
ATOM 1388 C CA . ALA A 1 188 ? -22.948 7.296 36.893 1.00 86.06 188 ALA A CA 1
ATOM 1389 C C . ALA A 1 188 ? -23.855 6.206 37.493 1.00 86.06 188 ALA A C 1
ATOM 1391 O O . ALA A 1 188 ? -24.470 6.435 38.538 1.00 86.06 188 ALA A O 1
ATOM 1392 N N . LEU A 1 189 ? -23.919 5.029 36.861 1.00 83.62 189 LEU A N 1
ATOM 1393 C CA . LEU A 1 189 ? -24.657 3.871 37.364 1.00 83.62 189 LEU A CA 1
ATOM 1394 C C . LEU A 1 189 ? -24.036 3.331 38.658 1.00 83.62 189 LEU A C 1
ATOM 1396 O O . LEU A 1 189 ? -24.763 3.149 39.633 1.00 83.62 189 LEU A O 1
ATOM 1400 N N . ALA A 1 190 ? -22.710 3.165 38.705 1.00 84.06 190 ALA A N 1
ATOM 1401 C CA . ALA A 1 190 ? -21.989 2.772 39.917 1.00 84.06 190 ALA A CA 1
ATOM 1402 C C . ALA A 1 190 ? -22.277 3.733 41.083 1.00 84.06 190 ALA A C 1
ATOM 1404 O O . ALA A 1 190 ? -22.645 3.311 42.175 1.00 84.06 190 ALA A O 1
ATOM 1405 N N . GLY A 1 191 ? -22.210 5.046 40.833 1.00 84.25 191 GLY A N 1
ATOM 1406 C CA . GLY A 1 191 ? -22.514 6.057 41.848 1.00 84.25 191 GLY A CA 1
ATOM 1407 C C . GLY A 1 191 ? -23.993 6.108 42.257 1.00 84.25 191 GLY A C 1
ATOM 1408 O O . GLY A 1 191 ? -24.320 6.494 43.380 1.00 84.25 191 GLY A O 1
ATOM 1409 N N . ALA A 1 192 ? -24.924 5.747 41.371 1.00 80.94 192 ALA A N 1
ATOM 1410 C CA . ALA A 1 192 ? -26.334 5.595 41.731 1.00 80.94 192 ALA A CA 1
ATOM 1411 C C . ALA A 1 192 ? -26.561 4.369 42.629 1.00 80.94 192 ALA A C 1
ATOM 1413 O O . ALA A 1 192 ? -27.298 4.479 43.608 1.00 80.94 192 ALA A O 1
ATOM 1414 N N . LEU A 1 193 ? -25.892 3.249 42.337 1.00 81.38 193 LEU A N 1
ATOM 1415 C CA . LEU A 1 193 ? -25.928 2.040 43.163 1.00 81.38 193 LEU A CA 1
ATOM 1416 C C . LEU A 1 193 ? -25.335 2.292 44.547 1.00 81.38 193 LEU A C 1
ATOM 1418 O O . LEU A 1 193 ? -26.006 2.007 45.530 1.00 81.38 193 LEU A O 1
ATOM 1422 N N . GLN A 1 194 ? -24.166 2.932 44.639 1.00 82.19 194 GLN A N 1
ATOM 1423 C CA . GLN A 1 194 ? -23.555 3.264 45.930 1.00 82.19 194 GLN A CA 1
ATOM 1424 C C . GLN A 1 194 ? -24.483 4.122 46.801 1.00 82.19 194 GLN A C 1
ATOM 1426 O O . GLN A 1 194 ? -24.700 3.829 47.970 1.00 82.19 194 GLN A O 1
ATOM 1431 N N . ARG A 1 195 ? -25.112 5.156 46.224 1.00 83.69 195 ARG A N 1
ATOM 1432 C CA . ARG A 1 195 ? -26.076 5.993 46.962 1.00 83.69 195 ARG A CA 1
ATOM 1433 C C . ARG A 1 195 ? -27.299 5.210 47.432 1.00 83.69 195 ARG A C 1
ATOM 1435 O O . ARG A 1 195 ? -27.853 5.523 48.485 1.00 83.69 195 ARG A O 1
ATOM 1442 N N . LEU A 1 196 ? -27.743 4.226 46.652 1.00 79.19 196 LEU A N 1
ATOM 1443 C CA . LEU A 1 196 ? -28.826 3.333 47.048 1.00 79.19 196 LEU A CA 1
ATOM 1444 C C . LEU A 1 196 ? -28.395 2.415 48.202 1.00 79.19 196 LEU A C 1
ATOM 1446 O O . LEU A 1 196 ? -29.165 2.250 49.148 1.00 79.19 196 LEU A O 1
ATOM 1450 N N . GLU A 1 197 ? -27.180 1.864 48.150 1.00 76.31 197 GLU A N 1
ATOM 1451 C CA . GLU A 1 197 ? -26.583 1.092 49.247 1.00 76.31 197 GLU A CA 1
ATOM 1452 C C . GLU A 1 197 ? -26.515 1.913 50.536 1.00 76.31 197 GLU A C 1
ATOM 1454 O O . GLU A 1 197 ? -27.019 1.472 51.571 1.00 76.31 197 GLU A O 1
ATOM 1459 N N . ASP A 1 198 ? -25.983 3.133 50.458 1.00 80.19 198 ASP A N 1
ATOM 1460 C CA . ASP A 1 198 ? -25.846 4.040 51.598 1.00 80.19 198 ASP A CA 1
ATOM 1461 C C . ASP A 1 198 ? -27.215 4.389 52.207 1.00 80.19 198 ASP A C 1
ATOM 1463 O O . ASP A 1 198 ? -27.391 4.370 53.428 1.00 80.19 198 ASP A O 1
ATOM 1467 N N . ALA A 1 199 ? -28.218 4.673 51.366 1.00 78.31 199 ALA A N 1
ATOM 1468 C CA . ALA A 1 199 ? -29.579 4.965 51.815 1.00 78.31 199 ALA A CA 1
ATOM 1469 C C . ALA A 1 199 ? -30.234 3.754 52.502 1.00 78.31 199 ALA A C 1
ATOM 1471 O O . ALA A 1 199 ? -30.906 3.904 53.526 1.00 78.31 199 ALA A O 1
ATOM 1472 N N . LEU A 1 200 ? -30.017 2.543 51.980 1.00 70.25 200 LEU A N 1
ATOM 1473 C CA . LEU A 1 200 ? -30.506 1.310 52.599 1.00 70.25 200 LEU A CA 1
ATOM 1474 C C . LEU A 1 200 ? -29.803 1.025 53.931 1.00 70.25 200 LEU A C 1
ATOM 1476 O O . LEU A 1 200 ? -30.476 0.635 54.885 1.00 70.25 200 LEU A O 1
ATOM 1480 N N . ALA A 1 201 ? -28.498 1.280 54.031 1.00 73.88 201 ALA A N 1
ATOM 1481 C CA . ALA A 1 201 ? -27.718 1.127 55.260 1.00 73.88 201 ALA A CA 1
ATOM 1482 C C . ALA A 1 201 ? -28.102 2.131 56.368 1.00 73.88 201 ALA A C 1
ATOM 1484 O O . ALA A 1 201 ? -27.824 1.895 57.543 1.00 73.88 201 ALA A O 1
ATOM 1485 N N . GLN A 1 202 ? -28.751 3.250 56.028 1.00 78.12 202 GLN A N 1
ATOM 1486 C CA . GLN A 1 202 ? -29.324 4.168 57.023 1.00 78.12 202 GLN A CA 1
ATOM 1487 C C . GLN A 1 202 ? -30.650 3.655 57.602 1.00 78.12 202 GLN A C 1
ATOM 1489 O O . GLN A 1 202 ? -30.957 3.903 58.768 1.00 78.12 202 GLN A O 1
ATOM 1494 N N . VAL A 1 203 ? -31.449 2.945 56.800 1.00 75.19 203 VAL A N 1
ATOM 1495 C CA . VAL A 1 203 ? -32.779 2.439 57.193 1.00 75.19 203 VAL A CA 1
ATOM 1496 C C . VAL A 1 203 ? -32.692 1.063 57.862 1.00 75.19 203 VAL A C 1
ATOM 1498 O O . VAL A 1 203 ? -33.462 0.745 58.774 1.00 75.19 203 VAL A O 1
ATOM 1501 N N . LEU A 1 204 ? -31.760 0.230 57.408 1.00 64.81 204 LEU A N 1
ATOM 1502 C CA . LEU A 1 204 ? -31.463 -1.093 57.942 1.00 64.81 204 LEU A CA 1
ATOM 1503 C C . LEU A 1 204 ? -30.112 -1.024 58.639 1.00 64.81 204 LEU A C 1
ATOM 1505 O O . LEU A 1 204 ? -29.182 -0.466 58.082 1.00 64.81 204 LEU A O 1
ATOM 1509 N N . GLN A 1 205 ? -29.996 -1.588 59.846 1.00 66.06 205 GLN A N 1
ATOM 1510 C CA . GLN A 1 205 ? -28.745 -1.547 60.615 1.00 66.06 205 GLN A CA 1
ATOM 1511 C C . GLN A 1 205 ? -27.509 -1.873 59.740 1.00 66.06 205 GLN A C 1
ATOM 1513 O O . GLN A 1 205 ? -27.577 -2.814 58.944 1.00 66.06 205 GLN A O 1
ATOM 1518 N N . PRO A 1 206 ? -26.385 -1.148 59.911 1.00 55.31 206 PRO A N 1
ATOM 1519 C CA . PRO A 1 206 ? -25.310 -0.999 58.917 1.00 55.31 206 PRO A CA 1
ATOM 1520 C C . PRO A 1 206 ? -24.378 -2.219 58.731 1.00 55.31 206 PRO A C 1
ATOM 1522 O O . PRO A 1 206 ? -23.171 -2.071 58.603 1.00 55.31 206 PRO A O 1
ATOM 1525 N N . ALA A 1 207 ? -24.897 -3.448 58.718 1.00 52.62 207 ALA A N 1
ATOM 1526 C CA . ALA A 1 207 ? -24.070 -4.660 58.739 1.00 52.62 207 ALA A CA 1
ATOM 1527 C C . ALA A 1 207 ? -24.516 -5.777 57.778 1.00 52.62 207 ALA A C 1
ATOM 1529 O O . ALA A 1 207 ? -24.092 -6.921 57.943 1.00 52.62 207 ALA A O 1
ATOM 1530 N N . ARG A 1 208 ? -25.382 -5.500 56.793 1.00 59.81 208 ARG A N 1
ATOM 1531 C CA . ARG A 1 208 ? -25.830 -6.522 55.829 1.00 59.81 208 ARG A CA 1
ATOM 1532 C C . ARG A 1 208 ? -25.440 -6.152 54.394 1.00 59.81 208 ARG A C 1
ATOM 1534 O O . ARG A 1 208 ? -25.616 -4.993 54.032 1.00 59.81 208 ARG A O 1
ATOM 1541 N N . PRO A 1 209 ? -24.956 -7.110 53.576 1.00 68.62 209 PRO A N 1
ATOM 1542 C CA . PRO A 1 209 ? -24.719 -6.873 52.152 1.00 68.62 209 PRO A CA 1
ATOM 1543 C C . PRO A 1 209 ? -26.006 -6.379 51.477 1.00 68.62 209 PRO A C 1
ATOM 1545 O O . PRO A 1 209 ? -27.096 -6.796 51.881 1.00 68.62 209 PRO A O 1
ATOM 1548 N N . LEU A 1 210 ? -25.887 -5.516 50.459 1.00 65.62 210 LEU A N 1
ATOM 1549 C CA . LEU A 1 210 ? -27.008 -4.846 49.778 1.00 65.62 210 LEU A CA 1
ATOM 1550 C C . LEU A 1 210 ? -28.178 -5.797 49.485 1.00 65.62 210 LEU A C 1
ATOM 1552 O O . LEU A 1 210 ? -29.331 -5.495 49.778 1.00 65.62 210 LEU A O 1
ATOM 1556 N N . VAL A 1 211 ? -27.870 -6.990 48.984 1.00 64.56 211 VAL A N 1
ATOM 1557 C CA . VAL A 1 211 ? -28.848 -8.036 48.651 1.00 64.56 211 VAL A CA 1
ATOM 1558 C C . VAL A 1 211 ? -29.692 -8.445 49.861 1.00 64.56 211 VAL A C 1
ATOM 1560 O O . VAL A 1 211 ? -30.915 -8.545 49.783 1.00 64.56 211 VAL A O 1
ATOM 1563 N N . ALA A 1 212 ? -29.049 -8.623 51.016 1.00 69.50 212 ALA A N 1
ATOM 1564 C CA . ALA A 1 212 ? -29.718 -8.955 52.267 1.00 69.50 212 ALA A CA 1
ATOM 1565 C C . ALA A 1 212 ? -30.480 -7.754 52.854 1.00 69.50 212 ALA A C 1
ATOM 1567 O O . ALA A 1 212 ? -31.485 -7.952 53.537 1.00 69.50 212 ALA A O 1
ATOM 1568 N N . ALA A 1 213 ? -30.037 -6.522 52.582 1.00 70.38 213 ALA A N 1
ATOM 1569 C CA . ALA A 1 213 ? -30.751 -5.303 52.954 1.00 70.38 213 ALA A CA 1
ATOM 1570 C C . ALA A 1 213 ? -32.037 -5.122 52.122 1.00 70.38 213 ALA A C 1
ATOM 1572 O O . ALA A 1 213 ? -33.101 -4.880 52.691 1.00 70.38 213 ALA A O 1
ATOM 1573 N N . ILE A 1 214 ? -31.977 -5.333 50.802 1.00 68.75 214 ILE A N 1
ATOM 1574 C CA . ILE A 1 214 ? -33.143 -5.266 49.905 1.00 68.75 214 ILE A CA 1
ATOM 1575 C C . ILE A 1 214 ? -34.153 -6.367 50.249 1.00 68.75 214 ILE A C 1
ATOM 1577 O O . ILE A 1 214 ? -35.344 -6.081 50.367 1.00 68.75 214 ILE A O 1
ATOM 1581 N N . ALA A 1 215 ? -33.699 -7.604 50.481 1.00 69.50 215 ALA A N 1
ATOM 1582 C CA . ALA A 1 215 ? -34.574 -8.700 50.902 1.00 69.50 215 ALA A CA 1
ATOM 1583 C C . ALA A 1 215 ? -35.262 -8.406 52.250 1.00 69.50 215 ALA A C 1
ATOM 1585 O O . ALA A 1 215 ? -36.474 -8.566 52.381 1.00 69.50 215 ALA A O 1
ATOM 1586 N N . ALA A 1 216 ? -34.517 -7.888 53.233 1.00 73.56 216 ALA A N 1
ATOM 1587 C CA . ALA A 1 216 ? -35.073 -7.519 54.535 1.00 73.56 216 ALA A CA 1
ATOM 1588 C C . ALA A 1 216 ? -36.056 -6.335 54.455 1.00 73.56 216 ALA A C 1
ATOM 1590 O O . ALA A 1 216 ? -37.054 -6.307 55.178 1.00 73.56 216 ALA A O 1
ATOM 1591 N N . PHE A 1 217 ? -35.802 -5.358 53.579 1.00 73.06 217 PHE A N 1
ATOM 1592 C CA . PHE A 1 217 ? -36.746 -4.279 53.287 1.00 73.06 217 PHE A CA 1
ATOM 1593 C C . PHE A 1 217 ? -38.037 -4.814 52.657 1.00 73.06 217 PHE A C 1
ATOM 1595 O O . PHE A 1 217 ? -39.132 -4.439 53.084 1.00 73.06 217 PHE A O 1
ATOM 1602 N N . ALA A 1 218 ? -37.909 -5.723 51.686 1.00 72.00 218 ALA A N 1
ATOM 1603 C CA . ALA A 1 218 ? -39.029 -6.383 51.029 1.00 72.00 218 ALA A CA 1
ATOM 1604 C C . ALA A 1 218 ? -39.916 -7.107 52.046 1.00 72.00 218 ALA A C 1
ATOM 1606 O O . ALA A 1 218 ? -41.116 -6.840 52.109 1.00 72.00 218 ALA A O 1
ATOM 1607 N N . ASP A 1 219 ? -39.326 -7.952 52.896 1.00 73.06 219 ASP A N 1
ATOM 1608 C CA . ASP A 1 219 ? -40.047 -8.686 53.941 1.00 73.06 219 ASP A CA 1
ATOM 1609 C C . ASP A 1 219 ? -40.803 -7.749 54.890 1.00 73.06 219 ASP A C 1
ATOM 1611 O O . ASP A 1 219 ? -41.937 -8.035 55.286 1.00 73.06 219 ASP A O 1
ATOM 1615 N N . ARG A 1 220 ? -40.221 -6.586 55.204 1.00 75.38 220 ARG A N 1
ATOM 1616 C CA . ARG A 1 220 ? -40.852 -5.569 56.053 1.00 75.38 220 ARG A CA 1
ATOM 1617 C C . ARG A 1 220 ? -42.051 -4.897 55.376 1.00 75.38 220 ARG A C 1
ATOM 1619 O O . ARG A 1 220 ? -43.076 -4.714 56.026 1.00 75.38 220 ARG A O 1
ATOM 1626 N N . LEU A 1 221 ? -41.948 -4.564 54.086 1.00 75.12 221 LEU A N 1
ATOM 1627 C CA . LEU A 1 221 ? -43.064 -4.031 53.289 1.00 75.12 221 LEU A CA 1
ATOM 1628 C C . LEU A 1 221 ? -44.188 -5.059 53.116 1.00 75.12 221 LEU A C 1
ATOM 1630 O O . LEU A 1 221 ? -45.367 -4.725 53.208 1.00 75.12 221 LEU A O 1
ATOM 1634 N N . LEU A 1 222 ? -43.828 -6.319 52.898 1.00 70.94 222 LEU A N 1
ATOM 1635 C CA . LEU A 1 222 ? -44.774 -7.415 52.709 1.00 70.94 222 LEU A CA 1
ATOM 1636 C C . LEU A 1 222 ? -45.499 -7.799 53.999 1.00 70.94 222 LEU A C 1
ATOM 1638 O O . LEU A 1 222 ? -46.650 -8.222 53.936 1.00 70.94 222 LEU A O 1
ATOM 1642 N N . GLY A 1 223 ? -44.870 -7.599 55.160 1.00 76.12 223 GLY A N 1
ATOM 1643 C CA . GLY A 1 223 ? -45.520 -7.728 56.467 1.00 76.12 223 GLY A CA 1
ATOM 1644 C C . GLY A 1 223 ? -46.611 -6.680 56.737 1.00 76.12 223 GLY A C 1
ATOM 1645 O O . GLY A 1 223 ? -47.428 -6.882 57.631 1.00 76.12 223 GLY A O 1
ATOM 1646 N N . LEU A 1 224 ? -46.653 -5.586 55.965 1.00 77.81 224 LEU A N 1
ATOM 1647 C CA . LEU A 1 224 ? -47.644 -4.508 56.094 1.00 77.81 224 LEU A CA 1
ATOM 1648 C C . LEU A 1 224 ? -48.843 -4.655 55.134 1.00 77.81 224 LEU A C 1
ATOM 1650 O O . LEU A 1 224 ? -49.812 -3.908 55.262 1.00 77.81 224 LEU A O 1
ATOM 1654 N N . LEU A 1 225 ? -48.810 -5.603 54.189 1.00 72.81 225 LEU A N 1
ATOM 1655 C CA . LEU A 1 225 ? -49.861 -5.813 53.184 1.00 72.81 225 LEU A CA 1
ATOM 1656 C C . LEU A 1 225 ? -50.849 -6.922 53.611 1.00 72.81 225 LEU A C 1
ATOM 1658 O O . LEU A 1 225 ? -50.448 -8.082 53.728 1.00 72.81 225 LEU A O 1
ATOM 1662 N N . PRO A 1 226 ? -52.149 -6.622 53.807 1.00 64.88 226 PRO A N 1
ATOM 1663 C CA . PRO A 1 226 ? -53.152 -7.639 54.120 1.00 64.88 226 PRO A CA 1
ATOM 1664 C C . PRO A 1 226 ? -53.505 -8.538 52.909 1.00 64.88 226 PRO A C 1
ATOM 1666 O O . PRO A 1 226 ? -53.738 -8.059 51.806 1.00 64.88 226 PRO A O 1
ATOM 1669 N N . PHE A 1 227 ? -53.548 -9.851 53.178 1.00 59.28 227 PHE A N 1
ATOM 1670 C CA . PHE A 1 227 ? -54.066 -11.014 52.423 1.00 59.28 227 PHE A CA 1
ATOM 1671 C C . PHE A 1 227 ? -53.845 -11.127 50.890 1.00 59.28 227 PHE A C 1
ATOM 1673 O O . PHE A 1 227 ? -54.529 -10.519 50.075 1.00 59.28 227 PHE A O 1
ATOM 1680 N N . GLY A 1 228 ? -52.989 -12.087 50.499 1.00 66.25 228 GLY A N 1
ATOM 1681 C CA . GLY A 1 228 ? -53.095 -12.858 49.242 1.00 66.25 228 GLY A CA 1
ATOM 1682 C C . GLY A 1 228 ? -52.267 -12.387 48.041 1.00 66.25 228 GLY A C 1
ATOM 1683 O O . GLY A 1 228 ? -51.875 -13.212 47.220 1.00 66.25 228 GLY A O 1
ATOM 1684 N N . VAL A 1 229 ? -51.926 -11.098 47.957 1.00 64.38 229 VAL A N 1
ATOM 1685 C CA . VAL A 1 229 ? -51.198 -10.512 46.803 1.00 64.38 229 VAL A CA 1
ATOM 1686 C C . VAL A 1 229 ? -49.670 -10.484 46.985 1.00 64.38 229 VAL A C 1
ATOM 1688 O O . VAL A 1 229 ? -48.935 -10.048 46.104 1.00 64.38 229 VAL A O 1
ATOM 1691 N N . GLY A 1 230 ? -49.171 -10.942 48.137 1.00 70.00 230 GLY A N 1
ATOM 1692 C CA . GLY A 1 230 ? -47.775 -10.753 48.546 1.00 70.00 230 GLY A CA 1
ATOM 1693 C C . GLY A 1 230 ? -46.756 -11.640 47.830 1.00 70.00 230 GLY A C 1
ATOM 1694 O O . GLY A 1 230 ? -45.600 -11.254 47.720 1.00 70.00 230 GLY A O 1
ATOM 1695 N N . GLU A 1 231 ? -47.150 -12.806 47.318 1.00 73.12 231 GLU A N 1
ATOM 1696 C CA . GLU A 1 231 ? -46.187 -13.760 46.747 1.00 73.12 231 GLU A CA 1
ATOM 1697 C C . GLU A 1 231 ? -45.626 -13.349 45.370 1.00 73.12 231 GLU A C 1
ATOM 1699 O O . GLU A 1 231 ? -44.409 -13.411 45.180 1.00 73.12 231 GLU A O 1
ATOM 1704 N N . PRO A 1 232 ? -46.440 -12.843 44.420 1.00 73.00 232 PRO A N 1
ATOM 1705 C CA . PRO A 1 232 ? -45.921 -12.243 43.190 1.00 73.00 232 PRO A CA 1
ATOM 1706 C C . PRO A 1 232 ? -45.019 -11.030 43.459 1.00 73.00 232 PRO A C 1
ATOM 1708 O O . PRO A 1 232 ? -43.993 -10.867 42.801 1.00 73.00 232 PRO A O 1
ATOM 1711 N N . ILE A 1 233 ? -45.371 -10.209 44.455 1.00 73.00 233 ILE A N 1
ATOM 1712 C CA . ILE A 1 233 ? -44.603 -9.020 44.849 1.00 73.00 233 ILE A CA 1
ATOM 1713 C C . ILE A 1 233 ? -43.270 -9.430 45.493 1.00 73.00 233 ILE A C 1
ATOM 1715 O O . ILE A 1 233 ? -42.234 -8.888 45.118 1.00 73.00 233 ILE A O 1
ATOM 1719 N N . ARG A 1 234 ? -43.264 -10.438 46.382 1.00 69.38 234 ARG A N 1
ATOM 1720 C CA . ARG A 1 234 ? -42.043 -11.061 46.936 1.00 69.38 234 ARG A CA 1
ATOM 1721 C C . ARG A 1 234 ? -41.094 -11.494 45.837 1.00 69.38 234 ARG A C 1
ATOM 1723 O O . ARG A 1 234 ? -39.926 -11.122 45.854 1.00 69.38 234 ARG A O 1
ATOM 1730 N N . ARG A 1 235 ? -41.610 -12.254 44.872 1.00 74.06 235 ARG A N 1
ATOM 1731 C CA . ARG A 1 235 ? -40.809 -12.794 43.772 1.00 74.06 235 ARG A CA 1
ATOM 1732 C C . ARG A 1 235 ? -40.251 -11.687 42.878 1.00 74.06 235 ARG A C 1
ATOM 1734 O O . ARG A 1 235 ? -39.093 -11.757 42.487 1.00 74.06 235 ARG A O 1
ATOM 1741 N N . GLY A 1 236 ? -41.044 -10.647 42.613 1.00 75.19 236 GLY A N 1
ATOM 1742 C CA . GLY A 1 236 ? -40.599 -9.461 41.882 1.00 75.19 236 GLY A CA 1
ATOM 1743 C C . GLY A 1 236 ? -39.485 -8.700 42.605 1.00 75.19 236 GLY A C 1
ATOM 1744 O O . GLY A 1 236 ? -38.474 -8.379 41.990 1.00 75.19 236 GLY A O 1
ATOM 1745 N N . ILE A 1 237 ? -39.623 -8.459 43.915 1.00 72.38 237 ILE A N 1
ATOM 1746 C CA . ILE A 1 237 ? -38.597 -7.752 44.696 1.00 72.38 237 ILE A CA 1
ATOM 1747 C C . ILE A 1 237 ? -37.324 -8.589 44.845 1.00 72.38 237 ILE A C 1
ATOM 1749 O O . ILE A 1 237 ? -36.234 -8.043 44.706 1.00 72.38 237 ILE A O 1
ATOM 1753 N N . ALA A 1 238 ? -37.445 -9.899 45.063 1.00 71.00 238 ALA A N 1
ATOM 1754 C CA . ALA A 1 238 ? -36.297 -10.801 45.084 1.00 71.00 238 ALA A CA 1
ATOM 1755 C C . ALA A 1 238 ? -35.546 -10.789 43.741 1.00 71.00 238 ALA A C 1
ATOM 1757 O O . ALA A 1 238 ? -34.328 -10.643 43.732 1.00 71.00 238 ALA A O 1
ATOM 1758 N N . GLY A 1 239 ? -36.267 -10.831 42.614 1.00 74.06 239 GLY A N 1
ATOM 1759 C CA . GLY A 1 239 ? -35.665 -10.715 41.283 1.00 74.06 239 GLY A CA 1
ATOM 1760 C C . GLY A 1 239 ? -34.980 -9.364 41.046 1.00 74.06 239 GLY A C 1
ATOM 1761 O O . GLY A 1 239 ? -33.879 -9.321 40.509 1.00 74.06 239 GLY A O 1
ATOM 1762 N N . MET A 1 240 ? -35.573 -8.251 41.498 1.00 71.56 240 MET A N 1
ATOM 1763 C CA . MET A 1 240 ? -34.907 -6.941 41.449 1.00 71.56 240 MET A CA 1
ATOM 1764 C C . MET A 1 240 ? -33.646 -6.911 42.319 1.00 71.56 240 MET A C 1
ATOM 1766 O O . MET A 1 240 ? -32.635 -6.368 41.887 1.00 71.56 240 MET A O 1
ATOM 1770 N N . ALA A 1 241 ? -33.688 -7.496 43.520 1.00 70.50 241 ALA A N 1
ATOM 1771 C CA . ALA A 1 241 ? -32.540 -7.571 44.420 1.00 70.50 241 ALA A CA 1
ATOM 1772 C C . ALA A 1 241 ? -31.384 -8.362 43.799 1.00 70.50 241 ALA A C 1
ATOM 1774 O O . ALA A 1 241 ? -30.237 -7.947 43.912 1.00 70.50 241 ALA A O 1
ATOM 1775 N N . GLU A 1 242 ? -31.691 -9.466 43.119 1.00 73.12 242 GLU A N 1
ATOM 1776 C CA . GLU A 1 242 ? -30.714 -10.295 42.413 1.00 73.12 242 GLU A CA 1
ATOM 1777 C C . GLU A 1 242 ? -30.096 -9.558 41.217 1.00 73.12 242 GLU A C 1
ATOM 1779 O O . GLU A 1 242 ? -28.876 -9.538 41.067 1.00 73.12 242 GLU A O 1
ATOM 1784 N N . VAL A 1 243 ? -30.909 -8.855 40.418 1.00 76.94 243 VAL A N 1
ATOM 1785 C CA . VAL A 1 243 ? -30.395 -8.002 39.336 1.00 76.94 243 VAL A CA 1
ATOM 1786 C C . VAL A 1 243 ? -29.487 -6.916 39.906 1.00 76.94 243 VAL A C 1
ATOM 1788 O O . VAL A 1 243 ? -28.349 -6.808 39.461 1.00 76.94 243 VAL A O 1
ATOM 1791 N N . LEU A 1 244 ? -29.937 -6.168 40.920 1.00 77.88 244 LEU A N 1
ATOM 1792 C CA . LEU A 1 244 ? -29.138 -5.129 41.580 1.00 77.88 244 LEU A CA 1
ATOM 1793 C C . LEU A 1 244 ? -27.842 -5.670 42.192 1.00 77.88 244 LEU A C 1
ATOM 1795 O O . LEU A 1 244 ? -26.834 -4.974 42.141 1.00 77.88 244 LEU A O 1
ATOM 1799 N N . ALA A 1 245 ? -27.847 -6.900 42.712 1.00 76.50 245 ALA A N 1
ATOM 1800 C CA . ALA A 1 245 ? -26.653 -7.567 43.226 1.00 76.50 245 ALA A CA 1
ATOM 1801 C C . ALA A 1 245 ? -25.596 -7.822 42.143 1.00 76.50 245 ALA A C 1
ATOM 1803 O O . ALA A 1 245 ? -24.405 -7.781 42.431 1.00 76.50 245 ALA A O 1
ATOM 1804 N N . SER A 1 246 ? -26.035 -8.089 40.910 1.00 78.81 246 SER A N 1
ATOM 1805 C CA . SER A 1 246 ? -25.153 -8.387 39.774 1.00 78.81 246 SER A CA 1
ATOM 1806 C C . SER A 1 246 ? -24.613 -7.141 39.061 1.00 78.81 246 SER A C 1
ATOM 1808 O O . SER A 1 246 ? -23.618 -7.226 38.340 1.00 78.81 246 SER A O 1
ATOM 1810 N N . VAL A 1 247 ? -25.240 -5.970 39.248 1.00 84.88 247 VAL A N 1
ATOM 1811 C CA . VAL A 1 247 ? -24.840 -4.752 38.523 1.00 84.88 247 VAL A CA 1
ATOM 1812 C C . VAL A 1 247 ? -23.434 -4.260 38.896 1.00 84.88 247 VAL A C 1
ATOM 1814 O O . VAL A 1 247 ? -22.712 -3.908 37.968 1.00 84.88 247 VAL A O 1
ATOM 1817 N N . PRO A 1 248 ? -22.990 -4.236 40.170 1.00 81.62 248 PRO A N 1
ATOM 1818 C CA . PRO A 1 248 ? -21.638 -3.792 40.519 1.00 81.62 248 PRO A CA 1
ATOM 1819 C C . PRO A 1 248 ? -20.537 -4.596 39.818 1.00 81.62 248 PRO A C 1
ATOM 1821 O O . PRO A 1 248 ? -19.659 -4.002 39.199 1.00 81.62 248 PRO A O 1
ATOM 1824 N N . GLU A 1 249 ? -20.634 -5.930 39.827 1.00 82.75 249 GLU A N 1
ATOM 1825 C CA . GLU A 1 249 ? -19.670 -6.810 39.147 1.00 82.75 249 GLU A CA 1
ATOM 1826 C C . GLU A 1 249 ? -19.697 -6.602 37.625 1.00 82.75 249 GLU A C 1
ATOM 1828 O O . GLU A 1 249 ? -18.653 -6.580 36.974 1.00 82.75 249 GLU A O 1
ATOM 1833 N N . LEU A 1 250 ? -20.883 -6.385 37.042 1.00 85.25 250 LEU A N 1
ATOM 1834 C CA . LEU A 1 250 ? -21.006 -6.044 35.626 1.00 85.25 250 LEU A CA 1
ATOM 1835 C C . LEU A 1 250 ? -20.353 -4.692 35.309 1.00 85.25 250 LEU A C 1
ATOM 1837 O O . LEU A 1 250 ? -19.657 -4.578 34.305 1.00 85.25 250 LEU A O 1
ATOM 1841 N N . VAL A 1 251 ? -20.571 -3.671 36.140 1.00 87.56 251 VAL A N 1
ATOM 1842 C CA . VAL A 1 251 ? -19.990 -2.330 35.974 1.00 87.56 251 VAL A CA 1
ATOM 1843 C C . VAL A 1 251 ? -18.468 -2.402 36.060 1.00 87.56 251 VAL A C 1
ATOM 1845 O O . VAL A 1 251 ? -17.793 -1.887 35.169 1.00 87.56 251 VAL A O 1
ATOM 1848 N N . GLU A 1 252 ? -17.929 -3.065 37.081 1.00 87.31 252 GLU A N 1
ATOM 1849 C CA . GLU A 1 252 ? -16.488 -3.271 37.248 1.00 87.31 252 GLU A CA 1
ATOM 1850 C C . GLU A 1 252 ? -15.910 -4.058 36.066 1.00 87.31 252 GLU A C 1
ATOM 1852 O O . GLU A 1 252 ? -14.964 -3.610 35.420 1.00 87.31 252 GLU A O 1
ATOM 1857 N N . GLY A 1 253 ? -16.551 -5.166 35.686 1.00 89.12 253 GLY A N 1
ATOM 1858 C CA . GLY A 1 253 ? -16.152 -5.975 34.539 1.00 89.12 253 GLY A CA 1
ATOM 1859 C C . GLY A 1 253 ? -16.160 -5.197 33.220 1.00 89.12 253 GLY A C 1
ATOM 1860 O O . GLY A 1 253 ? -15.214 -5.309 32.442 1.00 89.12 253 GLY A O 1
ATOM 1861 N N . VAL A 1 254 ? -17.187 -4.381 32.963 1.00 90.62 254 VAL A N 1
ATOM 1862 C CA . VAL A 1 254 ? -17.255 -3.519 31.772 1.00 90.62 254 VAL A CA 1
ATOM 1863 C C . VAL A 1 254 ? -16.154 -2.463 31.812 1.00 90.62 254 VAL A C 1
ATOM 1865 O O . VAL A 1 254 ? -15.491 -2.240 30.800 1.00 90.62 254 VAL A O 1
ATOM 1868 N N . ASN A 1 255 ? -15.917 -1.836 32.961 1.00 88.56 255 ASN A N 1
ATOM 1869 C CA . ASN A 1 255 ? -14.908 -0.794 33.077 1.00 88.56 255 ASN A CA 1
ATOM 1870 C C . ASN A 1 255 ? -13.485 -1.345 32.893 1.00 88.56 255 ASN A C 1
ATOM 1872 O O . ASN A 1 255 ? -12.743 -0.878 32.030 1.00 88.56 255 ASN A O 1
ATOM 1876 N N . GLU A 1 256 ? -13.119 -2.381 33.646 1.00 90.75 256 GLU A N 1
ATOM 1877 C CA . GLU A 1 256 ? -11.751 -2.906 33.684 1.00 90.75 256 GLU A CA 1
ATOM 1878 C C . GLU A 1 256 ? -11.417 -3.813 32.499 1.00 90.75 256 GLU A C 1
ATOM 1880 O O . GLU A 1 256 ? -10.297 -3.787 31.985 1.00 90.75 256 GLU A O 1
ATOM 1885 N N . ARG A 1 257 ? -12.370 -4.638 32.042 1.00 91.00 257 ARG A N 1
ATOM 1886 C CA . ARG A 1 257 ? -12.098 -5.641 30.997 1.00 91.00 257 ARG A CA 1
ATOM 1887 C C . ARG A 1 257 ? -12.424 -5.154 29.595 1.00 91.00 257 ARG A C 1
ATOM 1889 O O . ARG A 1 257 ? -11.881 -5.710 28.643 1.00 91.00 257 ARG A O 1
ATOM 1896 N N . LEU A 1 258 ? -13.294 -4.153 29.453 1.00 91.31 258 LEU A N 1
ATOM 1897 C CA . LEU A 1 258 ? -13.749 -3.678 28.147 1.00 91.31 258 LEU A CA 1
ATOM 1898 C C . LEU A 1 258 ? -13.332 -2.228 27.891 1.00 91.31 258 LEU A C 1
ATOM 1900 O O . LEU A 1 258 ? -12.548 -1.982 26.977 1.00 91.31 258 LEU A O 1
ATOM 1904 N N . LEU A 1 259 ? -13.778 -1.273 28.708 1.00 92.50 259 LEU A N 1
ATOM 1905 C CA . LEU A 1 259 ? -13.529 0.150 28.453 1.00 92.50 259 LEU A CA 1
ATOM 1906 C C . LEU A 1 259 ? -12.056 0.526 28.614 1.00 92.50 259 LEU A C 1
ATOM 1908 O O . LEU A 1 259 ? -11.498 1.194 27.744 1.00 92.50 259 LEU A O 1
ATOM 1912 N N . GLN A 1 260 ? -11.392 0.061 29.673 1.00 90.38 260 GLN A N 1
ATOM 1913 C CA . GLN A 1 260 ? -9.996 0.407 29.921 1.00 90.38 260 GLN A CA 1
ATOM 1914 C C . GLN A 1 260 ? -9.054 -0.101 28.809 1.00 90.38 260 GLN A C 1
ATOM 1916 O O . GLN A 1 260 ? -8.271 0.712 28.309 1.00 90.38 260 GLN A O 1
ATOM 1921 N N . PRO A 1 261 ? -9.105 -1.367 28.340 1.00 91.75 261 PRO A N 1
ATOM 1922 C CA . PRO A 1 261 ? -8.290 -1.811 27.208 1.00 91.75 261 PRO A CA 1
ATOM 1923 C C . PRO A 1 261 ? -8.619 -1.074 25.910 1.00 91.75 261 PRO A C 1
ATOM 1925 O O . PRO A 1 261 ? -7.701 -0.715 25.169 1.00 91.75 261 PRO A O 1
ATOM 1928 N N . LEU A 1 262 ? -9.903 -0.804 25.646 1.00 91.44 262 LEU A N 1
ATOM 1929 C CA . LEU A 1 262 ? -10.311 -0.043 24.467 1.00 91.44 262 LEU A CA 1
ATOM 1930 C C . LEU A 1 262 ? -9.710 1.366 24.485 1.00 91.44 262 LEU A C 1
ATOM 1932 O O . LEU A 1 262 ? -9.123 1.784 23.491 1.00 91.44 262 LEU A O 1
ATOM 1936 N N . ARG A 1 263 ? -9.760 2.049 25.633 1.00 89.38 263 ARG A N 1
ATOM 1937 C CA . ARG A 1 263 ? -9.221 3.401 25.816 1.00 89.38 263 ARG A CA 1
ATOM 1938 C C . ARG A 1 263 ? -7.697 3.450 25.777 1.00 89.38 263 ARG A C 1
ATOM 1940 O O . ARG A 1 263 ? -7.137 4.367 25.198 1.00 89.38 263 ARG A O 1
ATOM 1947 N N . THR A 1 264 ? -7.025 2.499 26.424 1.00 90.81 264 THR A N 1
ATOM 1948 C CA . THR A 1 264 ? -5.573 2.581 26.686 1.00 90.81 264 THR A CA 1
ATOM 1949 C C . THR A 1 264 ? -4.710 1.841 25.673 1.00 90.81 264 THR A C 1
ATOM 1951 O O . THR A 1 264 ? -3.531 2.147 25.562 1.00 90.81 264 THR A O 1
ATOM 1954 N N . ARG A 1 265 ? -5.258 0.854 24.952 1.00 90.38 265 ARG A N 1
ATOM 1955 C CA . ARG A 1 265 ? -4.482 0.003 24.033 1.00 90.38 265 ARG A CA 1
ATOM 1956 C C . ARG A 1 265 ? -4.982 0.037 22.597 1.00 90.38 265 ARG A C 1
ATOM 1958 O O . ARG A 1 265 ? -4.180 -0.103 21.684 1.00 90.38 265 ARG A O 1
ATOM 1965 N N . TRP A 1 266 ? -6.287 0.161 22.373 1.00 89.38 266 TRP A N 1
ATOM 1966 C CA . TRP A 1 266 ? -6.847 0.021 21.023 1.00 89.38 266 TRP A CA 1
ATOM 1967 C C . TRP A 1 266 ? -7.035 1.378 20.360 1.00 89.38 266 TRP A C 1
ATOM 1969 O O . TRP A 1 266 ? -6.452 1.637 19.310 1.00 89.38 266 TRP A O 1
ATOM 1979 N N . PHE A 1 267 ? -7.801 2.241 21.024 1.00 89.94 267 PHE A N 1
ATOM 1980 C CA . PHE A 1 267 ? -8.270 3.522 20.514 1.00 89.94 267 PHE A CA 1
ATOM 1981 C C . PHE A 1 267 ? -7.589 4.714 21.191 1.00 89.94 267 PHE A C 1
ATOM 1983 O O . PHE A 1 267 ? -8.183 5.776 21.288 1.00 89.94 267 PHE A O 1
ATOM 1990 N N . THR A 1 268 ? -6.353 4.566 21.671 1.00 88.31 268 THR A N 1
ATOM 1991 C CA . THR A 1 268 ? -5.556 5.708 22.153 1.00 88.31 268 THR A CA 1
ATOM 1992 C C . THR A 1 268 ? -4.860 6.413 20.985 1.00 88.31 268 THR A C 1
ATOM 1994 O O . THR A 1 268 ? -4.511 5.769 19.995 1.00 88.31 268 THR A O 1
ATOM 1997 N N . THR A 1 269 ? -4.650 7.726 21.108 1.00 85.75 269 THR A N 1
ATOM 1998 C CA . THR A 1 269 ? -3.832 8.530 20.181 1.00 85.75 269 THR A CA 1
ATOM 1999 C C . THR A 1 269 ? -2.332 8.411 20.456 1.00 85.75 269 THR A C 1
ATOM 2001 O O . THR A 1 269 ? -1.534 9.005 19.740 1.00 85.75 269 THR A O 1
ATOM 2004 N N . ASP A 1 270 ? -1.938 7.695 21.511 1.00 88.62 270 ASP A N 1
ATOM 2005 C CA . ASP A 1 270 ? -0.533 7.448 21.826 1.00 88.62 270 ASP A CA 1
ATOM 2006 C C . ASP A 1 270 ? 0.108 6.543 20.753 1.00 88.62 270 ASP A C 1
ATOM 2008 O O . ASP A 1 270 ? -0.339 5.401 20.583 1.00 88.62 270 ASP A O 1
ATOM 2012 N N . PRO A 1 271 ? 1.151 7.015 20.045 1.00 81.75 271 PRO A N 1
ATOM 2013 C CA . PRO A 1 271 ? 1.804 6.251 18.988 1.00 81.75 271 PRO A CA 1
ATOM 2014 C C . PRO A 1 271 ? 2.514 4.983 19.485 1.00 81.75 271 PRO A C 1
ATOM 2016 O O . PRO A 1 271 ? 2.672 4.042 18.710 1.00 81.75 271 PRO A O 1
ATOM 2019 N N . GLU A 1 272 ? 2.915 4.893 20.757 1.00 86.94 272 GLU A N 1
ATOM 2020 C CA . GLU A 1 272 ? 3.633 3.710 21.262 1.00 86.94 272 GLU A CA 1
ATOM 2021 C C . GLU A 1 272 ? 2.692 2.565 21.661 1.00 86.94 272 G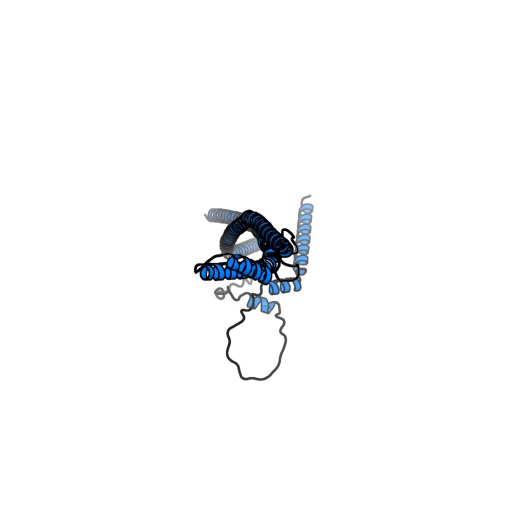LU A C 1
ATOM 2023 O O . GLU A 1 272 ? 3.004 1.375 21.497 1.00 86.94 272 GLU A O 1
ATOM 2028 N N . THR A 1 273 ? 1.516 2.909 22.184 1.00 89.00 273 THR A N 1
ATOM 2029 C CA . THR A 1 273 ? 0.581 1.937 22.765 1.00 89.00 273 THR A CA 1
ATOM 2030 C C . THR A 1 273 ? -0.665 1.710 21.918 1.00 89.00 273 THR A C 1
ATOM 2032 O O . THR A 1 273 ? -1.210 0.602 21.941 1.00 89.00 273 THR A O 1
ATOM 2035 N N . GLY A 1 274 ? -1.083 2.699 21.125 1.00 91.31 274 GLY A N 1
ATOM 2036 C CA . GLY A 1 274 ? -2.274 2.643 20.287 1.00 91.31 274 GLY A CA 1
ATOM 2037 C C . GLY A 1 274 ? -2.141 1.636 19.163 1.00 91.31 274 GLY A C 1
ATOM 2038 O O . GLY A 1 274 ? -1.355 1.807 18.237 1.00 91.31 274 GLY A O 1
ATOM 2039 N N . LEU A 1 275 ? -2.924 0.559 19.219 1.00 89.88 275 LEU A N 1
ATOM 2040 C CA . LEU A 1 275 ? -2.972 -0.440 18.154 1.00 89.88 275 LEU A CA 1
ATOM 2041 C C . LEU A 1 275 ? -3.359 0.187 16.814 1.00 89.88 275 LEU A C 1
ATOM 2043 O O . LEU A 1 275 ? -2.726 -0.124 15.812 1.00 89.88 275 LEU A O 1
ATOM 2047 N N . PHE A 1 276 ? -4.369 1.059 16.803 1.00 86.25 276 PHE A N 1
ATOM 2048 C CA . PHE A 1 276 ? -4.833 1.698 15.575 1.00 86.25 276 PHE A CA 1
ATOM 2049 C C . PHE A 1 276 ? -3.762 2.608 14.967 1.00 86.25 276 PHE A C 1
ATOM 2051 O O . PHE A 1 276 ? -3.416 2.431 13.804 1.00 86.25 276 PHE A O 1
ATOM 2058 N N . VAL A 1 277 ? -3.177 3.502 15.773 1.00 88.19 277 VAL A N 1
ATOM 2059 C CA . VAL A 1 277 ? -2.107 4.407 15.325 1.00 88.19 277 VAL A CA 1
ATOM 2060 C C . VAL A 1 277 ? -0.910 3.614 14.810 1.00 88.19 277 VAL A C 1
ATOM 2062 O O . VAL A 1 277 ? -0.443 3.885 13.713 1.00 88.19 277 VAL A O 1
ATOM 2065 N N . ARG A 1 278 ? -0.469 2.574 15.530 1.00 91.44 278 ARG A N 1
ATOM 2066 C CA . ARG A 1 278 ? 0.628 1.710 15.069 1.00 91.44 278 ARG A CA 1
ATOM 2067 C C . ARG A 1 278 ? 0.293 0.960 13.788 1.00 91.44 278 ARG A C 1
ATOM 2069 O O . ARG A 1 278 ? 1.166 0.793 12.951 1.00 91.44 278 ARG A O 1
ATOM 2076 N N . LEU A 1 279 ? -0.936 0.473 13.628 1.00 90.19 279 LEU A N 1
ATOM 2077 C CA . LEU A 1 279 ? -1.325 -0.226 12.406 1.00 90.19 279 LEU A CA 1
ATOM 2078 C C . LEU A 1 279 ? -1.321 0.729 11.209 1.00 90.19 279 LEU A C 1
ATOM 2080 O O . LEU A 1 279 ? -0.783 0.368 10.167 1.00 90.19 279 LEU A O 1
ATOM 2084 N N . ILE A 1 280 ? -1.880 1.933 11.367 1.00 90.44 280 ILE A N 1
ATOM 2085 C CA . ILE A 1 280 ? -1.837 2.970 10.329 1.00 90.44 280 ILE A CA 1
ATOM 2086 C C . ILE A 1 280 ? -0.391 3.331 10.016 1.00 90.44 280 ILE A C 1
ATOM 2088 O O . ILE A 1 280 ? -0.005 3.284 8.856 1.00 90.44 280 ILE A O 1
ATOM 2092 N N . ASP A 1 281 ? 0.414 3.616 11.036 1.00 89.81 281 ASP A N 1
ATOM 2093 C CA . ASP A 1 281 ? 1.822 3.966 10.880 1.00 89.81 281 ASP A CA 1
ATOM 2094 C C . ASP A 1 281 ? 2.596 2.876 10.131 1.00 89.81 281 ASP A C 1
ATOM 2096 O O . ASP A 1 281 ? 3.295 3.175 9.172 1.00 89.81 281 ASP A O 1
ATOM 2100 N N . GLN A 1 282 ? 2.405 1.599 10.475 1.00 91.06 282 GLN A N 1
ATOM 2101 C CA . GLN A 1 282 ? 3.037 0.482 9.764 1.00 91.06 282 GLN A CA 1
ATOM 2102 C C . GLN A 1 282 ? 2.563 0.343 8.314 1.00 91.06 282 GLN A C 1
ATOM 2104 O O . GLN A 1 282 ? 3.340 -0.077 7.460 1.00 91.06 282 GLN A O 1
ATOM 2109 N N . VAL A 1 283 ? 1.306 0.670 8.009 1.00 90.31 283 VAL A N 1
ATOM 2110 C CA . VAL A 1 283 ? 0.819 0.663 6.624 1.00 90.31 283 VAL A CA 1
ATOM 2111 C C . VAL A 1 283 ? 1.399 1.845 5.851 1.00 90.31 283 VAL A C 1
ATOM 2113 O O . VAL A 1 283 ? 1.884 1.653 4.741 1.00 90.31 283 VAL A O 1
ATOM 2116 N N . VAL A 1 284 ? 1.401 3.046 6.422 1.00 91.25 284 VAL A N 1
ATOM 2117 C CA . VAL A 1 284 ? 1.942 4.241 5.765 1.00 91.25 284 VAL A CA 1
ATOM 2118 C C . VAL A 1 284 ? 3.454 4.095 5.590 1.00 91.25 284 VAL A C 1
ATOM 2120 O O . VAL A 1 284 ? 3.935 3.922 4.475 1.00 91.25 284 VAL A O 1
ATOM 2123 N N . THR A 1 285 ? 4.195 4.014 6.691 1.00 92.38 285 THR A N 1
ATOM 2124 C CA . THR A 1 285 ? 5.665 4.005 6.677 1.00 92.38 285 THR A CA 1
ATOM 2125 C C . THR A 1 285 ? 6.263 2.686 6.191 1.00 92.38 285 THR A C 1
ATOM 2127 O O . THR A 1 285 ? 7.330 2.661 5.578 1.00 92.38 285 THR A O 1
ATOM 2130 N N . GLY A 1 286 ? 5.595 1.562 6.462 1.00 90.19 286 GLY A N 1
ATOM 2131 C CA . GLY A 1 286 ? 6.104 0.231 6.133 1.00 90.19 286 GLY A CA 1
ATOM 2132 C C . GLY A 1 286 ? 5.691 -0.275 4.753 1.00 90.19 286 GLY A C 1
ATOM 2133 O O . GLY A 1 286 ? 6.360 -1.162 4.219 1.00 90.19 286 GLY A O 1
ATOM 2134 N N . LEU A 1 287 ? 4.615 0.260 4.164 1.00 91.94 287 LEU A N 1
ATOM 2135 C CA . LEU A 1 287 ? 4.103 -0.199 2.870 1.00 91.94 287 LEU A CA 1
ATOM 2136 C C . LEU A 1 287 ? 3.941 0.931 1.851 1.00 91.94 287 LEU A C 1
ATOM 2138 O O . LEU A 1 287 ? 4.417 0.764 0.729 1.00 91.94 287 LEU A O 1
ATOM 2142 N N . LEU A 1 288 ? 3.297 2.048 2.198 1.00 92.62 288 LEU A N 1
ATOM 2143 C CA . LEU A 1 288 ? 3.036 3.122 1.234 1.00 92.62 288 LEU A CA 1
ATOM 2144 C C . LEU A 1 288 ? 4.311 3.898 0.879 1.00 92.62 288 LEU A C 1
ATOM 2146 O O . LEU A 1 288 ? 4.619 3.993 -0.309 1.00 92.62 288 LEU A O 1
ATOM 2150 N N . ASP A 1 289 ? 5.106 4.333 1.862 1.00 92.12 289 ASP A N 1
ATOM 2151 C CA . ASP A 1 289 ? 6.341 5.091 1.600 1.00 92.12 289 ASP A CA 1
ATOM 2152 C C . ASP A 1 289 ? 7.342 4.301 0.728 1.00 92.12 289 ASP A C 1
ATOM 2154 O O . ASP A 1 289 ? 7.861 4.846 -0.253 1.00 92.12 289 ASP A O 1
ATOM 2158 N N . PRO A 1 290 ? 7.615 3.000 0.987 1.00 94.62 290 PRO A N 1
ATOM 2159 C CA . PRO A 1 290 ? 8.501 2.220 0.125 1.00 94.62 290 PRO A CA 1
ATOM 2160 C C . PRO A 1 290 ? 7.942 2.026 -1.287 1.00 94.62 290 PRO A C 1
ATOM 2162 O O . PRO A 1 290 ? 8.712 1.981 -2.251 1.00 94.62 290 PRO A O 1
ATOM 2165 N N . VAL A 1 291 ? 6.618 1.903 -1.426 1.00 92.19 291 VAL A N 1
ATOM 2166 C CA . VAL A 1 291 ? 5.963 1.809 -2.736 1.00 92.19 291 VAL A CA 1
ATOM 2167 C C . VAL A 1 291 ? 6.133 3.117 -3.500 1.00 92.19 291 VAL A C 1
ATOM 2169 O O . VAL A 1 291 ? 6.549 3.076 -4.656 1.00 92.19 291 VAL A O 1
ATOM 2172 N N . GLU A 1 292 ? 5.897 4.266 -2.871 1.00 92.50 292 GLU A N 1
ATOM 2173 C CA . GLU A 1 292 ? 6.093 5.578 -3.493 1.00 92.50 292 GLU A CA 1
ATOM 2174 C C . GLU A 1 292 ? 7.553 5.789 -3.924 1.00 92.50 292 GLU A C 1
ATOM 2176 O O . GLU A 1 292 ? 7.824 6.144 -5.075 1.00 92.50 292 GLU A O 1
ATOM 2181 N N . ALA A 1 293 ? 8.513 5.461 -3.054 1.00 94.75 293 ALA A N 1
ATOM 2182 C CA . ALA A 1 293 ? 9.937 5.536 -3.375 1.00 94.75 293 ALA A CA 1
ATOM 2183 C C . ALA A 1 293 ? 10.324 4.626 -4.558 1.00 94.75 293 ALA A C 1
ATOM 2185 O O . ALA A 1 293 ? 11.105 5.012 -5.439 1.00 94.75 293 ALA A O 1
ATOM 2186 N N . HIS A 1 294 ? 9.760 3.415 -4.619 1.00 92.88 294 HIS A N 1
ATOM 2187 C CA . HIS A 1 294 ? 9.976 2.506 -5.742 1.00 92.88 294 HIS A CA 1
ATOM 2188 C C . HIS A 1 294 ? 9.385 3.060 -7.046 1.00 92.88 294 HIS A C 1
ATOM 2190 O O . HIS A 1 294 ? 10.044 3.018 -8.086 1.00 92.88 294 HIS A O 1
ATOM 2196 N N . LEU A 1 295 ? 8.176 3.624 -6.995 1.00 92.44 295 LEU A N 1
ATOM 2197 C CA . LEU A 1 295 ? 7.515 4.246 -8.143 1.00 92.44 295 LEU A CA 1
ATOM 2198 C C . LEU A 1 295 ? 8.308 5.437 -8.690 1.00 92.44 295 LEU A C 1
ATOM 2200 O O . LEU A 1 295 ? 8.484 5.546 -9.906 1.00 92.44 295 LEU A O 1
ATOM 2204 N N . ALA A 1 296 ? 8.864 6.270 -7.808 1.00 93.50 296 ALA A N 1
ATOM 2205 C CA . ALA A 1 296 ? 9.760 7.357 -8.192 1.00 93.50 296 ALA A CA 1
ATOM 2206 C C . ALA A 1 296 ? 11.016 6.831 -8.912 1.00 93.50 296 ALA A C 1
ATOM 2208 O O . ALA A 1 296 ? 11.385 7.333 -9.974 1.00 93.50 296 ALA A O 1
ATOM 2209 N N . THR A 1 297 ? 11.616 5.755 -8.392 1.00 94.62 297 THR A N 1
ATOM 2210 C CA . THR A 1 297 ? 12.790 5.106 -9.005 1.00 94.62 297 THR A CA 1
ATOM 2211 C C . THR A 1 297 ? 12.471 4.542 -10.395 1.00 94.62 297 THR A C 1
ATOM 2213 O O . THR A 1 297 ? 13.283 4.641 -11.319 1.00 94.62 297 THR A O 1
ATOM 2216 N N . VAL A 1 298 ? 11.283 3.956 -10.577 1.00 93.38 298 VAL A N 1
ATOM 2217 C CA . VAL A 1 298 ? 10.815 3.454 -11.879 1.00 93.38 298 VAL A CA 1
ATOM 2218 C C . VAL A 1 298 ? 10.661 4.597 -12.882 1.00 93.38 298 VAL A C 1
ATOM 2220 O O . VAL A 1 298 ? 11.135 4.479 -14.015 1.00 93.38 298 VAL A O 1
ATOM 2223 N N . ALA A 1 299 ? 10.044 5.706 -12.471 1.00 92.81 299 ALA A N 1
ATOM 2224 C CA . ALA A 1 299 ? 9.869 6.880 -13.321 1.00 92.81 299 ALA A CA 1
ATOM 2225 C C . ALA A 1 299 ? 11.220 7.485 -13.739 1.00 92.81 299 ALA A C 1
ATOM 2227 O O . ALA A 1 299 ? 11.439 7.760 -14.921 1.00 92.81 299 ALA A O 1
ATOM 2228 N N . GLU A 1 300 ? 12.155 7.618 -12.795 1.00 95.50 300 GLU A N 1
ATOM 2229 C CA . GLU A 1 300 ? 13.511 8.097 -13.066 1.00 95.50 300 GLU A CA 1
ATOM 2230 C C . GLU A 1 300 ? 14.262 7.162 -14.025 1.00 95.50 300 GLU A C 1
ATOM 2232 O O . GLU A 1 300 ? 14.865 7.614 -14.999 1.00 95.50 300 GLU A O 1
ATOM 2237 N N . THR A 1 301 ? 14.191 5.849 -13.796 1.00 94.38 301 THR A N 1
ATOM 2238 C CA . THR A 1 301 ? 14.842 4.850 -14.657 1.00 94.38 301 THR A CA 1
ATOM 2239 C C . THR A 1 301 ? 14.295 4.907 -16.080 1.00 94.38 301 THR A C 1
ATOM 2241 O O . THR A 1 301 ? 15.072 4.849 -17.035 1.00 94.38 301 THR A O 1
ATOM 2244 N N . SER A 1 302 ? 12.976 5.064 -16.234 1.00 94.12 302 SER A N 1
ATOM 2245 C CA . SER A 1 302 ? 12.353 5.222 -17.548 1.00 94.12 302 SER A CA 1
ATOM 2246 C C . SER A 1 302 ? 12.853 6.478 -18.264 1.00 94.12 302 SER A C 1
ATOM 2248 O O . SER A 1 302 ? 13.320 6.411 -19.406 1.00 94.12 302 SER A O 1
ATOM 2250 N N . ALA A 1 303 ? 12.848 7.616 -17.564 1.00 94.31 303 ALA A N 1
ATOM 2251 C CA . ALA A 1 303 ? 13.328 8.881 -18.106 1.00 94.31 303 ALA A CA 1
ATOM 2252 C C . ALA A 1 303 ? 14.808 8.803 -18.521 1.00 94.31 303 ALA A C 1
ATOM 2254 O O . ALA A 1 303 ? 15.165 9.213 -19.629 1.00 94.31 303 ALA A O 1
ATOM 2255 N N . ASN A 1 304 ? 15.655 8.213 -17.674 1.00 96.19 304 ASN A N 1
ATOM 2256 C CA . ASN A 1 304 ? 17.076 8.018 -17.949 1.00 96.19 304 ASN A CA 1
ATOM 2257 C C . ASN A 1 304 ? 17.302 7.110 -19.160 1.00 96.19 304 ASN A C 1
ATOM 2259 O O . ASN A 1 304 ? 18.107 7.442 -20.029 1.00 96.19 304 ASN A O 1
ATOM 2263 N N . TRP A 1 305 ? 16.568 6.001 -19.274 1.00 95.50 305 TRP A N 1
ATOM 2264 C CA . TRP A 1 305 ? 16.650 5.115 -20.435 1.00 95.50 305 TRP A CA 1
ATOM 2265 C C . TRP A 1 305 ? 16.272 5.839 -21.736 1.00 95.50 305 TRP A C 1
ATOM 2267 O O . TRP A 1 305 ? 16.988 5.745 -22.740 1.00 95.50 305 TRP A O 1
ATOM 2277 N N . GLN A 1 306 ? 15.190 6.623 -21.702 1.00 95.81 306 GLN A N 1
ATOM 2278 C CA . GLN A 1 306 ? 14.719 7.390 -22.852 1.00 95.81 306 GLN A CA 1
ATOM 2279 C C . GLN A 1 306 ? 15.772 8.411 -23.312 1.00 95.81 306 GLN A C 1
ATOM 2281 O O . GLN A 1 306 ? 16.085 8.498 -24.502 1.00 95.81 306 GLN A O 1
ATOM 2286 N N . GLN A 1 307 ? 16.326 9.174 -22.367 1.00 96.62 307 GLN A N 1
ATOM 2287 C CA . GLN A 1 307 ? 17.247 10.276 -22.645 1.00 96.62 307 GLN A CA 1
ATOM 2288 C C . GLN A 1 307 ? 18.656 9.802 -23.008 1.00 96.62 307 GLN A C 1
ATOM 2290 O O . GLN A 1 307 ? 19.262 10.345 -23.929 1.00 96.62 307 GLN A O 1
ATOM 2295 N N . GLN A 1 308 ? 19.185 8.805 -22.295 1.00 96.06 308 GLN A N 1
ATOM 2296 C CA . GLN A 1 308 ? 20.588 8.405 -22.418 1.00 96.06 308 GLN A CA 1
ATOM 2297 C C . GLN A 1 308 ? 20.817 7.335 -23.487 1.00 96.06 308 GLN A C 1
ATOM 2299 O O . GLN A 1 308 ? 21.918 7.253 -24.028 1.00 96.06 308 GLN A O 1
ATOM 2304 N N . LEU A 1 309 ? 19.804 6.520 -23.800 1.00 95.56 309 LEU A N 1
ATOM 2305 C CA . LEU A 1 309 ? 19.957 5.387 -24.712 1.00 95.56 309 LEU A CA 1
ATOM 2306 C C . LEU A 1 309 ? 19.007 5.467 -25.907 1.00 95.56 309 LEU A C 1
ATOM 2308 O O . LEU A 1 309 ? 19.462 5.441 -27.049 1.00 95.56 309 LEU A O 1
ATOM 2312 N N . ALA A 1 310 ? 17.700 5.581 -25.664 1.00 95.19 310 ALA A N 1
ATOM 2313 C CA . ALA A 1 310 ? 16.711 5.429 -26.727 1.00 95.19 310 ALA A CA 1
ATOM 2314 C C . ALA A 1 310 ? 16.791 6.537 -27.783 1.00 95.19 310 ALA A C 1
ATOM 2316 O O . ALA A 1 310 ? 16.819 6.246 -28.979 1.00 95.19 310 ALA A O 1
ATOM 2317 N N . LEU A 1 311 ? 16.839 7.801 -27.353 1.00 94.94 311 LEU A N 1
ATOM 2318 C CA . LEU A 1 311 ? 16.902 8.940 -28.270 1.00 94.94 311 LEU A CA 1
ATOM 2319 C C . LEU A 1 311 ? 18.224 8.998 -29.058 1.00 94.94 311 LEU A C 1
ATOM 2321 O O . LEU A 1 311 ? 18.146 9.083 -30.285 1.00 94.94 311 LEU A O 1
ATOM 2325 N N . PRO A 1 312 ? 19.416 8.893 -28.432 1.00 96.88 312 PRO A N 1
ATOM 2326 C CA . PRO A 1 312 ? 20.675 8.899 -29.178 1.00 96.88 312 PRO A CA 1
ATOM 2327 C C . PRO A 1 312 ? 20.790 7.734 -30.161 1.00 96.88 312 PRO A C 1
ATOM 2329 O O . PRO A 1 312 ? 21.256 7.927 -31.281 1.00 96.88 312 PRO A O 1
ATOM 2332 N N . LEU A 1 313 ? 20.332 6.536 -29.776 1.00 94.19 313 LEU A N 1
ATOM 2333 C CA . LEU A 1 313 ? 20.380 5.373 -30.658 1.00 94.19 313 LEU A CA 1
ATOM 2334 C C . LEU A 1 313 ? 19.463 5.549 -31.873 1.00 94.19 313 LEU A C 1
ATOM 2336 O O . LEU A 1 313 ? 19.885 5.244 -32.982 1.00 94.19 313 LEU A O 1
ATOM 2340 N N . ARG A 1 314 ? 18.246 6.085 -31.698 1.00 94.56 314 ARG A N 1
ATOM 2341 C CA . ARG A 1 314 ? 17.358 6.413 -32.832 1.00 94.56 314 ARG A CA 1
ATOM 2342 C C . ARG A 1 314 ? 18.003 7.416 -33.773 1.00 94.56 314 ARG A C 1
ATOM 2344 O O . ARG A 1 314 ? 18.054 7.157 -34.965 1.00 94.56 314 ARG A O 1
ATOM 2351 N N . ALA A 1 315 ? 18.555 8.499 -33.230 1.00 94.31 315 ALA A N 1
ATOM 2352 C CA . ALA A 1 315 ? 19.228 9.511 -34.036 1.00 94.31 315 ALA A CA 1
ATOM 2353 C C . ALA A 1 315 ? 20.401 8.922 -34.840 1.00 94.31 315 ALA A C 1
ATOM 2355 O O . ALA A 1 315 ? 20.527 9.205 -36.028 1.00 94.31 315 ALA A O 1
ATOM 2356 N N . ALA A 1 316 ? 21.215 8.057 -34.224 1.00 92.75 316 ALA A N 1
ATOM 2357 C CA . ALA A 1 316 ? 22.324 7.387 -34.902 1.00 92.75 316 ALA A CA 1
ATOM 2358 C C . ALA A 1 316 ? 21.852 6.410 -35.996 1.00 92.75 316 ALA A C 1
ATOM 2360 O O . ALA A 1 316 ? 22.458 6.344 -37.066 1.00 92.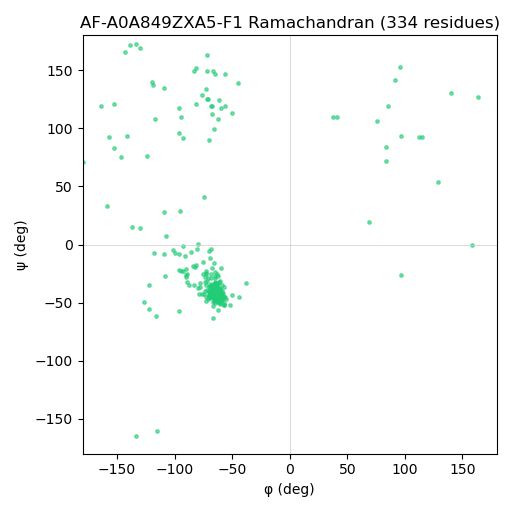75 316 ALA A O 1
ATOM 2361 N N . LEU A 1 317 ? 20.772 5.659 -35.749 1.00 92.50 317 LEU A N 1
ATOM 2362 C CA . LEU A 1 317 ? 20.166 4.764 -36.741 1.00 92.50 317 LEU A CA 1
ATOM 2363 C C . LEU A 1 317 ? 19.581 5.553 -37.923 1.00 92.50 317 LEU A C 1
ATOM 2365 O O . LEU A 1 317 ? 19.799 5.180 -39.077 1.00 92.50 317 LEU A O 1
ATOM 2369 N N . ASP A 1 318 ? 18.902 6.667 -37.646 1.00 92.50 318 ASP A N 1
ATOM 2370 C CA . ASP A 1 318 ? 18.331 7.551 -38.664 1.00 92.50 318 ASP A CA 1
ATOM 2371 C C . ASP A 1 318 ? 19.436 8.186 -39.524 1.00 92.50 318 ASP A C 1
ATOM 2373 O O . ASP A 1 318 ? 19.373 8.117 -40.754 1.00 92.50 318 ASP A O 1
ATOM 2377 N N . GLU A 1 319 ? 20.492 8.725 -38.903 1.00 92.94 319 GLU A N 1
ATOM 2378 C CA . GLU A 1 319 ? 21.659 9.280 -39.603 1.00 92.94 319 GLU A CA 1
ATOM 2379 C C . GLU A 1 319 ? 22.333 8.226 -40.493 1.00 92.94 319 GLU A C 1
ATOM 2381 O O . GLU A 1 319 ? 22.594 8.473 -41.674 1.00 92.94 319 GLU A O 1
ATOM 2386 N N . ARG A 1 320 ? 22.543 7.011 -39.969 1.00 88.88 320 ARG A N 1
ATOM 2387 C CA . ARG A 1 320 ? 23.121 5.902 -40.738 1.00 88.88 320 ARG A CA 1
ATOM 2388 C C . ARG A 1 320 ? 22.238 5.511 -41.924 1.00 88.88 320 ARG A C 1
ATOM 2390 O O . ARG A 1 320 ? 22.758 5.267 -43.015 1.00 88.88 320 ARG A O 1
ATOM 2397 N N . SER A 1 321 ? 20.916 5.488 -41.751 1.00 89.31 321 SER A N 1
ATOM 2398 C CA . SER A 1 321 ? 19.977 5.188 -42.839 1.00 89.31 321 SER A CA 1
ATOM 2399 C C . SER A 1 321 ? 20.038 6.231 -43.965 1.00 89.31 321 SER A C 1
ATOM 2401 O O . SER A 1 321 ? 20.035 5.868 -45.145 1.00 89.31 321 SER A O 1
ATOM 2403 N N . ALA A 1 322 ? 20.186 7.514 -43.618 1.00 90.94 322 ALA A N 1
ATOM 2404 C CA . ALA A 1 322 ? 20.325 8.602 -44.581 1.00 90.94 322 ALA A CA 1
ATOM 2405 C C . ALA A 1 322 ? 21.646 8.506 -45.361 1.00 90.94 322 ALA A C 1
ATOM 2407 O O . ALA A 1 322 ? 21.645 8.609 -46.590 1.00 90.94 322 ALA A O 1
ATOM 2408 N N . LEU A 1 323 ? 22.757 8.222 -44.670 1.00 87.75 323 LEU A N 1
ATOM 2409 C CA . LEU A 1 323 ? 24.063 8.011 -45.304 1.00 87.75 323 LEU A CA 1
ATOM 2410 C C . LEU A 1 323 ? 24.038 6.836 -46.290 1.00 87.75 323 LEU A C 1
ATOM 2412 O O . LEU A 1 323 ? 24.570 6.948 -47.394 1.00 87.75 323 LEU A O 1
ATOM 2416 N N . ARG A 1 324 ? 23.373 5.724 -45.944 1.00 85.25 324 ARG A N 1
ATOM 2417 C CA . ARG A 1 324 ? 23.196 4.594 -46.875 1.00 85.25 324 ARG A CA 1
ATOM 2418 C C . ARG A 1 324 ? 22.456 5.005 -48.142 1.00 85.25 324 ARG A C 1
ATOM 2420 O O . ARG A 1 324 ? 22.876 4.636 -49.237 1.00 85.25 324 ARG A O 1
ATOM 2427 N N . ALA A 1 325 ? 21.371 5.764 -48.005 1.00 86.88 325 ALA A N 1
ATOM 2428 C CA . ALA A 1 325 ? 20.604 6.235 -49.154 1.00 86.88 325 ALA A CA 1
ATOM 2429 C C . ALA A 1 325 ? 21.457 7.122 -50.081 1.00 86.88 325 ALA A C 1
ATOM 2431 O O . ALA A 1 325 ? 21.377 7.000 -51.305 1.00 86.88 325 ALA A O 1
ATOM 2432 N N . GLU A 1 326 ? 22.321 7.967 -49.515 1.00 89.25 326 GLU A N 1
ATOM 2433 C CA . GLU A 1 326 ? 23.235 8.811 -50.285 1.00 89.25 326 GLU A CA 1
ATOM 2434 C C . GLU A 1 326 ? 24.334 8.010 -51.003 1.00 89.25 326 GLU A C 1
ATOM 2436 O O . GLU A 1 326 ? 24.582 8.252 -52.187 1.00 89.25 326 GLU A O 1
ATOM 2441 N N . ILE A 1 327 ? 24.938 7.017 -50.339 1.00 83.88 327 ILE A N 1
ATOM 2442 C CA . ILE A 1 327 ? 25.936 6.118 -50.948 1.00 83.88 327 ILE A CA 1
ATOM 2443 C C . ILE A 1 327 ? 25.329 5.346 -52.129 1.00 83.88 327 ILE A C 1
ATOM 2445 O O . ILE A 1 327 ? 25.950 5.234 -53.190 1.00 83.88 327 ILE A O 1
ATOM 2449 N N . LEU A 1 328 ? 24.102 4.837 -51.977 1.00 83.56 328 LEU A N 1
ATOM 2450 C CA . LEU A 1 328 ? 23.391 4.133 -53.049 1.00 83.56 328 LEU A CA 1
ATOM 2451 C C . LEU A 1 328 ? 23.103 5.051 -54.244 1.00 83.56 328 LEU A C 1
ATOM 2453 O O . LEU A 1 328 ? 23.276 4.642 -55.390 1.00 83.56 328 LEU A O 1
ATOM 2457 N N . ARG A 1 329 ? 22.728 6.311 -53.994 1.00 86.62 329 ARG A N 1
ATOM 2458 C CA . ARG A 1 329 ? 22.544 7.309 -55.058 1.00 86.62 329 ARG A CA 1
ATOM 2459 C C . ARG A 1 329 ? 23.852 7.586 -55.807 1.00 86.62 329 ARG A C 1
ATOM 2461 O O . ARG A 1 329 ? 23.876 7.515 -57.031 1.00 86.62 329 ARG A O 1
ATOM 2468 N N . PHE A 1 330 ? 24.941 7.840 -55.082 1.00 82.38 330 PHE A N 1
ATOM 2469 C CA . PHE A 1 330 ? 26.243 8.155 -55.680 1.00 82.38 330 PHE A CA 1
ATOM 2470 C C . PHE A 1 330 ? 26.827 6.980 -56.486 1.00 82.38 330 PHE A C 1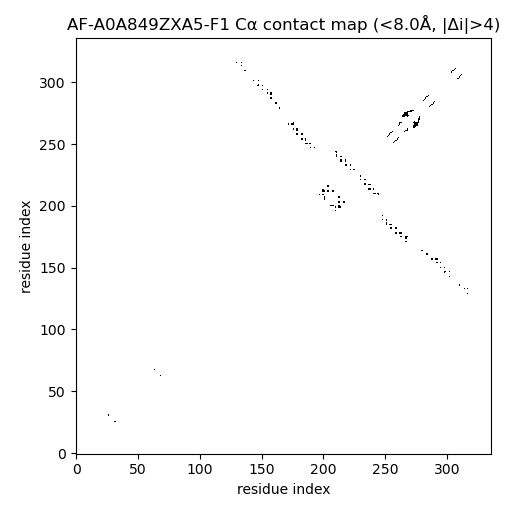
ATOM 2472 O O . PHE A 1 330 ? 27.377 7.165 -57.574 1.00 82.38 330 PHE A O 1
ATOM 2479 N N . SER A 1 331 ? 26.683 5.752 -55.981 1.00 77.50 331 SER A N 1
ATOM 2480 C CA . SER A 1 331 ? 27.137 4.543 -56.682 1.00 77.50 331 SER A CA 1
ATOM 2481 C C . SER A 1 331 ? 26.306 4.225 -57.931 1.00 77.50 331 SER A C 1
ATOM 2483 O O . SER A 1 331 ? 26.878 3.795 -58.931 1.00 77.50 331 SER A O 1
ATOM 2485 N N . GLY A 1 332 ? 24.995 4.496 -57.921 1.00 74.88 332 GLY A N 1
ATOM 2486 C CA . GLY A 1 332 ? 24.131 4.350 -59.096 1.00 74.88 332 GLY A CA 1
ATOM 2487 C C . GLY A 1 332 ? 24.435 5.352 -60.217 1.00 74.88 332 GLY A C 1
ATOM 2488 O O . GLY A 1 332 ? 24.403 4.983 -61.388 1.00 74.88 332 GLY A O 1
ATOM 2489 N N . GLU A 1 333 ? 24.791 6.594 -59.877 1.00 61.91 333 GLU A N 1
ATOM 2490 C CA . GLU A 1 333 ? 25.174 7.636 -60.849 1.00 61.91 333 GLU A CA 1
ATOM 2491 C C . GLU A 1 333 ? 26.560 7.400 -61.479 1.00 61.91 333 GLU A C 1
ATOM 2493 O O . GLU A 1 333 ? 26.815 7.841 -62.595 1.00 61.91 333 GLU A O 1
ATOM 2498 N N . SER A 1 334 ?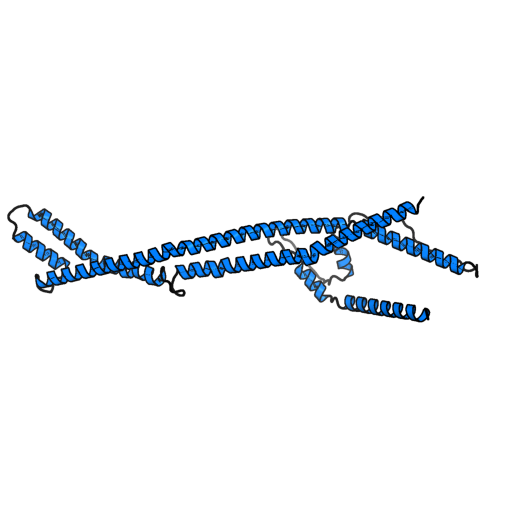 27.448 6.674 -60.793 1.00 56.88 334 SER A N 1
ATOM 2499 C CA . SER A 1 334 ? 28.820 6.387 -61.251 1.00 56.88 334 SER A CA 1
ATOM 2500 C C . SER A 1 334 ? 28.933 5.158 -62.172 1.00 56.88 334 SER A C 1
ATOM 2502 O O . SER A 1 334 ? 30.024 4.855 -62.659 1.00 56.88 334 SER A O 1
ATOM 2504 N N . GLY A 1 335 ? 27.839 4.409 -62.354 1.00 48.50 335 GLY A N 1
ATOM 2505 C CA . GLY A 1 335 ? 27.780 3.150 -63.109 1.00 48.50 335 GLY A CA 1
ATOM 2506 C C . GLY A 1 335 ? 27.073 3.225 -64.469 1.00 48.50 335 GLY A C 1
ATOM 2507 O O . GLY A 1 335 ? 26.854 2.173 -65.072 1.00 48.50 335 GLY A O 1
ATOM 2508 N N . GLY A 1 336 ? 26.700 4.425 -64.929 1.00 41.84 336 GLY A N 1
ATOM 2509 C CA . GLY A 1 336 ? 26.164 4.701 -66.272 1.00 41.84 336 GLY A CA 1
ATOM 2510 C C . GLY A 1 336 ? 27.177 5.417 -67.154 1.00 41.84 336 GLY A C 1
ATOM 2511 O O . GLY A 1 336 ? 27.161 5.152 -68.376 1.00 41.84 336 GLY A O 1
#

Sequence (336 aa):
MTESATQLQDLGREALIGRLTARLRLLDDAELAALELRTRPPALAGSDAASPPPPSPAHGEGMVTRRQFLRTSLGVGALGLATTAGVGYAAWEWGGMRQRTAAELAFGAEILKLRGLLVLYEQLENAGLDDLAAAALVAADRSLRLVERGATALQAGAERAEAALLDLEIPFAAIQEGILWVEARVTALAGALQRLEDALAQVLQPARPLVAAIAAFADRLLGLLPFGVGEPIRRGIAGMAEVLASVPELVEGVNERLLQPLRTRWFTTDPETGLFVRLIDQVVTGLLDPVEAHLATVAETSANWQQQLALPLRAALDERSALRAEILRFSGESGG

Foldseek 3Di:
DVVVVVVVVVVVVVVVVVVVVVVVVVCDVVVVVVVVVVPDDPPDDDDDDDDDDDDDDDDDDDDCPPVNVVVCVCPPDDDDDDDDDDDDDDDDDDPDDDDPCPVVVVVVVVVVVVVVVVVVVVVVVVPCVLVVVVVVLVVVVVVLVVVLVVLVVVVVVLVVVVVVLVVVVVVLVVVLVVLVVVLVVLVVVLVVLVVVLVVLCVVDPNPDDQLVSQLVVLVVVLVVDDDDPNPVSSVVSNVVSVVSVCSVVVSCCCVPVPSCCCDQADSDPDCVRHPSNVVSCCCVVVPSVVSVVVSVVSVVVSVCCCPVPSVVSVVVSVVVVVVVVVVVVVVVVVPD

Nearest PDB structures (foldseek):
  3zx6-assembly1_B  TM=4.942E-01  e=1.567E-01  Archaeoglobus fulgidus DSM 4304
  3g67-assembly1_A  TM=3.066E-01  e=3.147E-01  Thermotoga maritima
  8wjo-assembly1_B  TM=3.465E-01  e=2.056E+00  Saccharomyces cerevisiae S288C
  6z6f-assembly1_C  TM=3.779E-01  e=6.688E+00  Saccharomyces cerevisiae S288C

Secondary structure (DSSP, 8-state):
--HHHHHHHHHHHHHHHHHHHHHHHHS-HHHHHHHHHHHPPPP----------------------HHHHHHHTTSSS--S------------------SSSHHHHHHHHHHHHHHHHHHHHHHHHTT-HHHHHHHHHHHHHHHHHHHHHHHHHHHHHHHHHHHHHHHTHHHHHHHHHHHHHHHHHHHHHHHHHHHHHHHHHHHS-S-S-HHHHHHHHHHHHHTTS-SS-HHHHHHHHHHHHHHHHHHHHHHHHIIIIIIHHIIIIIS-S-TTT-HHHHHHHHHIIIIIHHHHHHHHHHHHHHHHHIIIIIHHHHHHHHHHHHHHHHHHHHHHHTT-

Mean predicted aligned error: 18.65 Å